Protein AF-A0AAV5UYL4-F1 (afdb_monomer_lite)

Structure (mmCIF, N/CA/C/O backbone):
data_AF-A0AAV5UYL4-F1
#
_entry.id   AF-A0AAV5UYL4-F1
#
loop_
_atom_site.group_PDB
_atom_site.id
_atom_site.type_symbol
_atom_site.label_atom_id
_atom_site.label_alt_id
_atom_site.label_comp_id
_atom_site.label_asym_id
_atom_site.label_entity_id
_atom_site.label_seq_id
_atom_site.pdbx_PDB_ins_code
_atom_site.Cartn_x
_atom_site.Cartn_y
_atom_site.Cartn_z
_atom_site.occupancy
_atom_site.B_iso_or_equiv
_atom_site.auth_seq_id
_atom_site.auth_comp_id
_atom_site.auth_asym_id
_atom_site.auth_atom_id
_atom_site.pdbx_PDB_model_num
ATOM 1 N N . PHE A 1 1 ? 3.861 -0.631 8.229 1.00 90.19 1 PHE A N 1
ATOM 2 C CA . PHE A 1 1 ? 5.229 -0.547 7.702 1.00 90.19 1 PHE A CA 1
ATOM 3 C C . PHE A 1 1 ? 5.362 -1.585 6.617 1.00 90.19 1 PHE A C 1
ATOM 5 O O . PHE A 1 1 ? 5.099 -2.743 6.900 1.00 90.19 1 PHE A O 1
ATOM 12 N N . LEU A 1 2 ? 5.694 -1.166 5.400 1.00 90.19 2 LEU A N 1
ATOM 13 C CA . LEU A 1 2 ? 5.971 -2.078 4.294 1.00 90.19 2 LEU A CA 1
ATOM 14 C C . LEU A 1 2 ? 7.467 -2.390 4.249 1.00 90.19 2 LEU A C 1
ATOM 16 O O . LEU A 1 2 ? 8.274 -1.463 4.143 1.00 90.19 2 LEU A O 1
ATOM 20 N N . LEU A 1 3 ? 7.794 -3.678 4.284 1.00 90.25 3 LEU A N 1
ATOM 21 C CA . LEU A 1 3 ? 9.105 -4.231 3.985 1.00 90.25 3 LEU A CA 1
ATOM 22 C C . LEU A 1 3 ? 8.999 -5.053 2.695 1.00 90.25 3 LEU A C 1
ATOM 24 O O . LEU A 1 3 ? 8.109 -5.888 2.556 1.00 90.25 3 LEU A O 1
ATOM 28 N N . SER A 1 4 ? 9.889 -4.790 1.742 1.00 89.38 4 SER A N 1
ATOM 29 C CA . SER A 1 4 ? 9.956 -5.521 0.476 1.00 89.38 4 SER A CA 1
ATOM 30 C C . SER A 1 4 ? 11.257 -6.305 0.421 1.00 89.38 4 SER A C 1
ATOM 32 O O . SER A 1 4 ? 12.338 -5.733 0.579 1.00 89.38 4 SER A O 1
ATOM 34 N N . HIS A 1 5 ? 11.130 -7.602 0.174 1.00 92.38 5 HIS A N 1
ATOM 35 C CA . HIS A 1 5 ? 12.237 -8.533 0.040 1.00 92.38 5 HIS A CA 1
ATOM 36 C C . HIS A 1 5 ? 12.504 -8.790 -1.437 1.00 92.38 5 HIS A C 1
ATOM 38 O O . HIS A 1 5 ? 11.576 -8.931 -2.235 1.00 92.38 5 HIS A O 1
ATOM 44 N N . ARG A 1 6 ? 13.784 -8.820 -1.803 1.00 92.50 6 ARG A N 1
ATOM 45 C CA . ARG A 1 6 ? 14.242 -9.050 -3.175 1.00 92.50 6 ARG A CA 1
ATOM 46 C C . ARG A 1 6 ? 15.223 -10.209 -3.168 1.00 92.50 6 ARG A C 1
ATOM 48 O O . ARG A 1 6 ? 16.075 -10.272 -2.282 1.00 92.50 6 ARG A O 1
ATOM 55 N N . GLY A 1 7 ? 15.117 -11.074 -4.166 1.00 93.75 7 GLY A N 1
ATOM 56 C CA . GLY A 1 7 ? 16.053 -12.168 -4.363 1.00 93.75 7 GLY A CA 1
ATOM 57 C C . GLY A 1 7 ? 17.411 -11.747 -4.922 1.00 93.75 7 GLY A C 1
ATOM 58 O O . GLY A 1 7 ? 17.627 -10.570 -5.241 1.00 93.75 7 GLY A O 1
ATOM 59 N N . PRO A 1 8 ? 18.323 -12.719 -5.105 1.00 95.38 8 PRO A N 1
ATOM 60 C CA . PRO A 1 8 ? 19.610 -12.518 -5.770 1.00 95.38 8 PRO A CA 1
ATOM 61 C C . PRO A 1 8 ? 19.488 -11.925 -7.179 1.00 95.38 8 PRO A C 1
ATOM 63 O O . PRO A 1 8 ? 20.362 -11.169 -7.599 1.00 95.38 8 PRO A O 1
ATOM 66 N N . SER A 1 9 ? 18.387 -12.199 -7.888 1.00 95.31 9 SER A N 1
ATOM 67 C CA . SER A 1 9 ? 18.116 -11.643 -9.221 1.00 95.31 9 SER A CA 1
ATOM 68 C C . SER A 1 9 ? 17.717 -10.159 -9.194 1.00 95.31 9 SER A C 1
ATOM 70 O O . SER A 1 9 ? 17.469 -9.544 -10.239 1.00 95.31 9 SER A O 1
ATOM 72 N N . GLY A 1 10 ? 17.639 -9.561 -8.002 1.00 94.06 10 GLY A N 1
ATOM 73 C CA . GLY A 1 10 ? 17.147 -8.210 -7.790 1.00 94.06 10 GLY A CA 1
ATOM 74 C C . GLY A 1 10 ? 15.649 -8.101 -8.062 1.00 94.06 10 GLY A C 1
ATOM 75 O O . GLY A 1 10 ? 14.912 -9.082 -8.049 1.00 94.06 10 GLY A O 1
ATOM 76 N N . TYR A 1 11 ? 15.182 -6.878 -8.296 1.00 94.56 11 TYR A N 1
ATOM 77 C CA . TYR A 1 11 ? 13.783 -6.627 -8.622 1.00 94.56 11 TYR A CA 1
ATOM 78 C C . TYR A 1 11 ? 13.657 -5.359 -9.461 1.00 94.56 11 TYR A C 1
ATOM 80 O O . TYR A 1 11 ? 14.387 -4.391 -9.232 1.00 94.56 11 TYR A O 1
ATOM 88 N N . SER A 1 12 ? 12.727 -5.356 -10.412 1.00 95.19 12 SER A N 1
ATOM 89 C CA . SER A 1 12 ? 12.403 -4.176 -11.212 1.00 95.19 12 SER A CA 1
ATOM 90 C C . SER A 1 12 ? 10.897 -4.007 -11.343 1.00 95.19 12 SER A C 1
ATOM 92 O O . SER A 1 12 ? 10.132 -4.964 -11.287 1.00 95.19 12 SER A O 1
ATOM 94 N N . PHE A 1 13 ? 10.465 -2.767 -11.503 1.00 95.31 13 PHE A N 1
ATOM 95 C CA . PHE A 1 13 ? 9.076 -2.428 -11.771 1.00 95.31 13 PHE A CA 1
ATOM 96 C C . PHE A 1 13 ? 8.868 -2.229 -13.275 1.00 95.31 13 PHE A C 1
ATOM 98 O O . PHE A 1 13 ? 9.813 -2.034 -14.033 1.00 95.31 13 PHE A O 1
ATOM 105 N N . SER A 1 14 ? 7.622 -2.255 -13.723 1.00 96.19 14 SER A N 1
ATOM 106 C CA . SER A 1 14 ? 7.260 -2.063 -15.118 1.00 96.19 14 SER A CA 1
ATOM 107 C C . SER A 1 14 ? 7.268 -0.579 -15.434 1.00 96.19 14 SER A C 1
ATOM 109 O O . SER A 1 14 ? 6.851 0.250 -14.621 1.00 96.19 14 SER A O 1
ATOM 111 N N . ALA A 1 15 ? 7.668 -0.233 -16.654 1.00 96.25 15 ALA A N 1
ATOM 112 C CA . ALA A 1 15 ? 7.524 1.115 -17.175 1.00 96.25 15 ALA A CA 1
ATOM 113 C C . ALA A 1 15 ? 6.076 1.620 -17.059 1.00 96.25 15 ALA A C 1
ATOM 115 O O . ALA A 1 15 ? 5.887 2.813 -16.858 1.00 96.25 15 ALA A O 1
ATOM 116 N N . ALA A 1 16 ? 5.062 0.745 -17.086 1.00 94.81 16 ALA A N 1
ATOM 117 C CA . ALA A 1 16 ? 3.673 1.137 -16.840 1.00 94.81 16 ALA A CA 1
ATOM 118 C C . ALA A 1 16 ? 3.492 1.793 -15.458 1.00 94.81 16 ALA A C 1
ATOM 120 O O . ALA A 1 16 ? 2.901 2.868 -15.353 1.00 94.81 16 ALA A O 1
ATOM 121 N N . THR A 1 17 ? 4.079 1.218 -14.404 1.00 94.38 17 THR A N 1
ATOM 122 C CA . THR A 1 17 ? 4.071 1.813 -13.060 1.00 94.38 17 THR A CA 1
ATOM 123 C C . THR A 1 17 ? 4.763 3.176 -13.064 1.00 94.38 17 THR A C 1
ATOM 125 O O . THR A 1 17 ? 4.244 4.136 -12.497 1.00 94.38 17 THR A O 1
ATOM 128 N N . TYR A 1 18 ? 5.885 3.306 -13.772 1.00 95.94 18 TYR A N 1
ATOM 129 C CA . TYR A 1 18 ? 6.578 4.586 -13.927 1.00 95.94 18 TYR A CA 1
ATOM 130 C C . TYR A 1 18 ? 5.721 5.646 -14.638 1.00 95.94 18 TYR A C 1
ATOM 132 O O . TYR A 1 18 ? 5.661 6.790 -14.188 1.00 95.94 18 TYR A O 1
ATOM 140 N N . GLN A 1 19 ? 4.992 5.266 -15.695 1.00 95.88 19 GLN A N 1
ATOM 141 C CA . GLN A 1 19 ? 4.055 6.163 -16.377 1.00 95.88 19 GLN A CA 1
ATOM 142 C C . GLN A 1 19 ? 2.962 6.646 -15.422 1.00 95.88 19 GLN A C 1
ATOM 144 O O . GLN A 1 19 ? 2.707 7.846 -15.340 1.00 95.88 19 GLN A O 1
ATOM 149 N N . THR A 1 20 ? 2.350 5.733 -14.658 1.00 93.62 20 THR A N 1
ATOM 150 C CA . THR A 1 20 ? 1.311 6.105 -13.682 1.00 93.62 20 THR A CA 1
ATOM 151 C C . THR A 1 20 ? 1.849 7.027 -12.591 1.00 93.62 20 THR A C 1
ATOM 153 O O . THR A 1 20 ? 1.168 7.979 -12.213 1.00 93.62 20 THR A O 1
ATOM 156 N N . LEU A 1 21 ? 3.091 6.813 -12.144 1.00 93.62 21 LEU A N 1
ATOM 157 C CA . LEU A 1 21 ? 3.757 7.678 -11.176 1.00 93.62 21 LEU A CA 1
ATOM 158 C C . LEU A 1 21 ? 3.929 9.100 -11.725 1.00 93.62 21 LEU A C 1
ATOM 160 O O . LEU A 1 21 ? 3.549 10.062 -11.059 1.00 93.62 21 LEU A O 1
ATOM 164 N N . ILE A 1 22 ? 4.442 9.235 -12.952 1.00 95.06 22 ILE A N 1
ATOM 165 C CA . ILE A 1 22 ? 4.608 10.535 -13.615 1.00 95.06 22 ILE A CA 1
ATOM 166 C C . ILE A 1 22 ? 3.262 11.231 -13.805 1.00 95.06 22 ILE A C 1
ATOM 168 O O . ILE A 1 22 ? 3.139 12.420 -13.512 1.00 95.06 22 ILE A O 1
ATOM 172 N N . LEU A 1 23 ? 2.254 10.512 -14.303 1.00 93.62 23 LEU A N 1
ATOM 173 C CA . LEU A 1 23 ? 0.930 11.080 -14.549 1.00 93.62 23 LEU A CA 1
ATOM 174 C C . LEU A 1 23 ? 0.280 11.546 -13.243 1.00 93.62 23 LEU A C 1
ATOM 176 O O . LEU A 1 23 ? -0.215 12.673 -13.189 1.00 93.62 23 LEU A O 1
ATOM 180 N N . GLY A 1 24 ? 0.363 10.741 -12.181 1.00 91.06 24 GLY A N 1
ATOM 181 C CA . GLY A 1 24 ? -0.120 11.101 -10.848 1.00 91.06 24 GLY A CA 1
ATOM 182 C C . GLY A 1 24 ? 0.566 12.349 -10.289 1.00 91.06 24 GLY A C 1
ATOM 183 O O . GLY A 1 24 ? -0.103 13.259 -9.803 1.00 91.06 24 GLY A O 1
ATOM 184 N N . MET A 1 25 ? 1.892 12.452 -10.430 1.00 91.94 25 MET A N 1
ATOM 185 C CA . MET A 1 25 ? 2.632 13.653 -10.022 1.00 91.94 25 MET A CA 1
ATOM 186 C C . MET A 1 25 ? 2.238 14.878 -10.857 1.00 91.94 25 MET A C 1
ATOM 188 O O . MET A 1 25 ? 2.014 15.956 -10.308 1.00 91.94 25 MET A O 1
ATOM 192 N N . SER A 1 26 ? 2.107 14.724 -12.176 1.00 92.25 26 SER A N 1
ATOM 193 C CA . SER A 1 26 ? 1.798 15.846 -13.071 1.00 92.25 26 SER A CA 1
ATOM 194 C C . SER A 1 26 ? 0.365 16.371 -12.925 1.00 92.25 26 SER A C 1
ATOM 196 O O . SER A 1 26 ? 0.132 17.550 -13.156 1.00 92.25 26 SER A O 1
ATOM 198 N N . SER A 1 27 ? -0.576 15.526 -12.493 1.00 90.00 27 SER A N 1
ATOM 199 C CA . SER A 1 27 ? -1.994 15.881 -12.315 1.00 90.00 27 SER A CA 1
ATOM 200 C C . SER A 1 27 ? -2.341 16.387 -10.912 1.00 90.00 27 SER A C 1
ATOM 202 O O . SER A 1 27 ? -3.452 16.858 -10.696 1.00 90.00 27 SER A O 1
ATOM 204 N N . THR A 1 28 ? -1.399 16.369 -9.958 1.00 81.88 28 THR A N 1
ATOM 205 C CA . THR A 1 28 ? -1.666 16.723 -8.547 1.00 81.88 28 THR A CA 1
ATOM 206 C C . THR A 1 28 ? -2.236 18.141 -8.364 1.00 81.88 28 THR A C 1
ATOM 208 O O . THR A 1 28 ? -2.925 18.408 -7.385 1.00 81.88 28 THR A O 1
ATOM 211 N N . LYS A 1 29 ? -1.960 19.075 -9.285 1.00 78.88 29 LYS A N 1
ATOM 212 C CA . LYS A 1 29 ? -2.505 20.446 -9.227 1.00 78.88 29 LYS A CA 1
ATOM 213 C C . LYS A 1 29 ? -3.943 20.561 -9.741 1.00 78.88 29 LYS A C 1
ATOM 215 O O . LYS A 1 29 ? -4.611 21.534 -9.415 1.00 78.88 29 LYS A O 1
ATOM 220 N N . GLU A 1 30 ? -4.395 19.598 -10.537 1.00 83.50 30 GLU A N 1
ATOM 221 C CA . GLU A 1 30 ? -5.648 19.655 -11.302 1.00 83.50 30 GLU A CA 1
ATOM 222 C C . GLU A 1 30 ? -6.665 18.590 -10.853 1.00 83.50 30 GLU A C 1
ATOM 224 O O . GLU A 1 30 ? -7.801 18.582 -11.318 1.00 83.50 30 GLU A O 1
ATOM 229 N N . ASP A 1 31 ? -6.287 17.687 -9.941 1.00 81.94 31 ASP A N 1
ATOM 230 C CA . ASP A 1 31 ? -7.085 16.502 -9.596 1.00 81.94 31 ASP A CA 1
ATOM 231 C C . ASP A 1 31 ? -8.358 16.785 -8.771 1.00 81.94 31 ASP A C 1
ATOM 233 O O . ASP A 1 31 ? -9.209 15.903 -8.631 1.00 81.94 31 ASP A O 1
ATOM 237 N N . ASN A 1 32 ? -8.496 17.998 -8.217 1.00 87.38 32 ASN A N 1
ATOM 238 C CA . ASN A 1 32 ? -9.605 18.456 -7.367 1.00 87.38 32 ASN A CA 1
ATOM 239 C C . ASN A 1 32 ? -9.985 17.484 -6.226 1.00 87.38 32 ASN A C 1
ATOM 241 O O . ASN A 1 32 ? -11.075 17.570 -5.648 1.00 87.38 32 ASN A O 1
ATOM 245 N N . LEU A 1 33 ? -9.085 16.572 -5.833 1.00 87.44 33 LEU A N 1
ATOM 246 C CA . LEU A 1 33 ? -9.403 15.489 -4.899 1.00 87.44 33 LEU A CA 1
ATOM 247 C C . LEU A 1 33 ? -9.765 16.018 -3.513 1.00 87.44 33 LEU A C 1
ATOM 249 O O . LEU A 1 33 ? -10.572 15.412 -2.809 1.00 87.44 33 LEU A O 1
ATOM 253 N N . GLY A 1 34 ? -9.167 17.138 -3.103 1.00 87.00 34 GLY A N 1
ATOM 254 C CA . GLY A 1 34 ? -9.477 17.793 -1.834 1.00 87.00 34 GLY A CA 1
ATOM 255 C C . GLY A 1 34 ? -10.927 18.276 -1.759 1.00 87.00 34 GLY A C 1
ATOM 256 O O . GLY A 1 34 ? -11.588 18.072 -0.743 1.00 87.00 34 GLY A O 1
ATOM 257 N N . GLU A 1 35 ? -11.435 18.868 -2.839 1.00 91.25 35 GLU A N 1
ATOM 258 C CA . GLU A 1 35 ? -12.817 19.338 -2.921 1.00 91.25 35 GLU A CA 1
ATOM 259 C C . GLU A 1 35 ? -13.798 18.170 -2.959 1.00 91.25 35 GLU A C 1
ATOM 261 O O . GLU A 1 35 ? -14.686 18.098 -2.110 1.00 91.25 35 GLU A O 1
ATOM 266 N N . ILE A 1 36 ? -13.564 17.194 -3.843 1.00 91.75 36 ILE A N 1
ATOM 267 C CA . ILE A 1 36 ? -14.391 15.984 -3.948 1.00 91.75 36 ILE A CA 1
ATOM 268 C C . ILE A 1 36 ? -14.498 15.289 -2.586 1.00 91.75 36 ILE A C 1
ATOM 270 O O . ILE A 1 36 ? -15.585 14.899 -2.162 1.00 91.75 36 ILE A O 1
ATOM 274 N N . ARG A 1 37 ? -13.378 15.171 -1.860 1.00 90.50 37 ARG A N 1
ATOM 275 C CA . ARG A 1 37 ? -13.344 14.571 -0.520 1.00 90.50 37 ARG A CA 1
ATOM 276 C C . ARG A 1 37 ? -14.191 15.338 0.492 1.00 90.50 37 ARG A C 1
ATOM 278 O O . ARG A 1 37 ? -14.872 14.684 1.273 1.00 90.50 37 ARG A O 1
ATOM 285 N N . ARG A 1 38 ? -14.181 16.675 0.482 1.00 90.31 38 ARG A N 1
ATOM 286 C CA . ARG A 1 38 ? -15.043 17.484 1.366 1.00 90.31 38 ARG A CA 1
ATOM 287 C C . ARG A 1 38 ? -16.522 17.284 1.044 1.00 90.31 38 ARG A C 1
ATOM 289 O O . ARG A 1 38 ? -17.321 17.143 1.963 1.00 90.31 38 ARG A O 1
ATOM 296 N N . THR A 1 39 ? -16.868 17.198 -0.238 1.00 92.94 39 THR A N 1
ATOM 297 C CA . THR A 1 39 ? -18.250 16.989 -0.688 1.00 92.94 39 THR A CA 1
ATOM 298 C C . THR A 1 39 ? -18.792 15.620 -0.277 1.00 92.94 39 THR A C 1
ATOM 300 O O . THR A 1 39 ? -19.917 15.523 0.206 1.00 92.94 39 THR A O 1
ATOM 303 N N . ILE A 1 40 ? -17.999 14.551 -0.425 1.00 90.69 40 ILE A N 1
ATOM 304 C CA . ILE A 1 40 ? -18.442 13.184 -0.091 1.00 90.69 40 ILE A CA 1
ATOM 305 C C . ILE A 1 40 ? -18.239 12.814 1.388 1.00 90.69 40 ILE A C 1
ATOM 307 O O . ILE A 1 40 ? -18.776 11.804 1.840 1.00 90.69 40 ILE A O 1
ATOM 311 N N . MET A 1 41 ? -17.469 13.606 2.144 1.00 93.75 41 MET A N 1
ATOM 312 C CA . MET A 1 41 ? -17.255 13.438 3.588 1.00 93.75 41 MET A CA 1
ATOM 313 C C . MET A 1 41 ? -17.605 14.725 4.358 1.00 93.75 41 MET A C 1
ATOM 315 O O . MET A 1 41 ? -16.729 15.323 4.982 1.00 93.75 41 MET A O 1
ATOM 319 N N . PRO A 1 42 ? -18.878 15.170 4.346 1.00 94.00 42 PRO A N 1
ATOM 320 C CA . PRO A 1 42 ? -19.277 16.468 4.903 1.00 94.00 42 PRO A CA 1
ATOM 321 C C . PRO A 1 42 ? -19.244 16.534 6.438 1.00 94.00 42 PRO A C 1
ATOM 323 O O . PRO A 1 42 ? -19.307 17.615 7.015 1.00 94.00 42 PRO A O 1
ATOM 326 N N . LYS A 1 43 ? -19.180 15.384 7.120 1.00 94.12 43 LYS A N 1
ATOM 327 C CA . LYS A 1 43 ? -19.105 15.325 8.590 1.00 94.12 43 LYS A CA 1
ATOM 328 C C . LYS A 1 43 ? -17.647 15.357 9.045 1.00 94.12 43 LYS A C 1
ATOM 330 O O . LYS A 1 43 ? -16.807 14.663 8.481 1.00 94.12 43 LYS A O 1
ATOM 335 N N . SER A 1 44 ? -17.360 16.085 10.114 1.00 90.19 44 SER A N 1
ATOM 336 C CA . SER A 1 44 ? -16.049 16.017 10.761 1.00 90.19 44 SER A CA 1
ATOM 337 C C . SER A 1 44 ? -15.944 14.762 11.624 1.00 90.19 44 SER A C 1
ATOM 339 O O . SER A 1 44 ? -16.890 14.400 12.325 1.00 90.19 44 SER A O 1
ATOM 341 N N . LEU A 1 45 ? -14.789 14.098 11.576 1.00 92.19 45 LEU A N 1
ATOM 342 C CA . LEU A 1 45 ? -14.460 13.053 12.543 1.00 92.19 45 LEU A CA 1
ATOM 343 C C . LEU A 1 45 ? -14.121 13.688 13.897 1.00 92.19 45 LEU A C 1
ATOM 345 O O . LEU A 1 45 ? -13.575 14.792 13.916 1.00 92.19 45 LEU A O 1
ATOM 349 N N . PRO A 1 46 ? -14.422 13.011 15.018 1.00 91.50 46 PRO A N 1
ATOM 350 C CA . PRO A 1 46 ? -14.061 13.506 16.337 1.00 91.50 46 PRO A CA 1
ATOM 351 C C . PRO A 1 46 ? -12.541 13.596 16.476 1.00 91.50 46 PRO A C 1
ATOM 353 O O . PRO A 1 46 ? -11.813 12.697 16.041 1.00 91.50 46 PRO A O 1
ATOM 356 N N . ASP A 1 47 ? -12.069 14.658 17.126 1.00 89.88 47 ASP A N 1
ATOM 357 C CA . ASP A 1 47 ? -10.655 14.791 17.448 1.00 89.88 47 ASP A CA 1
ATOM 358 C C . ASP A 1 47 ? -10.239 13.705 18.454 1.00 89.88 47 ASP A C 1
ATOM 360 O O . ASP A 1 47 ? -10.848 13.570 19.521 1.00 89.88 47 ASP A O 1
ATOM 364 N N . PRO A 1 48 ? -9.196 12.911 18.154 1.00 90.19 48 PRO A N 1
ATOM 365 C CA . PRO A 1 48 ? -8.741 11.881 19.071 1.00 90.19 48 PRO A CA 1
ATOM 366 C C . PRO A 1 48 ? -8.051 12.517 20.283 1.00 90.19 48 PRO A C 1
ATOM 368 O O . PRO A 1 48 ? -7.111 13.301 20.125 1.00 90.19 48 PRO A O 1
ATOM 371 N N . LYS A 1 49 ? -8.453 12.118 21.501 1.00 90.69 49 LYS A N 1
ATOM 372 C CA . LYS A 1 49 ? -7.807 12.588 22.742 1.00 90.69 49 LYS A CA 1
ATOM 373 C C . LYS A 1 49 ? -6.331 12.187 22.822 1.00 90.69 49 LYS A C 1
ATOM 375 O O . LYS A 1 49 ? -5.494 12.971 23.258 1.00 90.69 49 LYS A O 1
ATOM 380 N N . PHE A 1 50 ? -6.004 10.980 22.362 1.00 91.50 50 PHE A N 1
ATOM 381 C CA . PHE A 1 50 ? -4.635 10.470 22.304 1.00 91.50 50 PHE A CA 1
ATOM 382 C C . PHE A 1 50 ? -4.182 10.372 20.850 1.00 91.50 50 PHE A C 1
ATOM 384 O O . PHE A 1 50 ? -4.605 9.477 20.118 1.00 91.50 50 PHE A O 1
ATOM 391 N N . LYS A 1 51 ? -3.344 11.314 20.412 1.00 91.00 51 LYS A N 1
ATOM 392 C CA . LYS A 1 51 ? -2.842 11.373 19.032 1.00 91.00 51 LYS A CA 1
ATOM 393 C C . LYS A 1 51 ? -1.723 10.361 18.800 1.00 91.00 51 LYS A C 1
ATOM 395 O O . LYS A 1 51 ? -0.924 10.100 19.700 1.00 91.00 51 LYS A O 1
ATOM 400 N N . LEU A 1 52 ? -1.635 9.835 17.577 1.00 89.81 52 LEU A N 1
ATOM 401 C CA . LEU A 1 52 ? -0.462 9.062 17.167 1.00 89.81 52 LEU A CA 1
ATOM 402 C C . LEU A 1 52 ? 0.819 9.906 17.304 1.00 89.81 52 LEU A C 1
ATOM 404 O O . LEU A 1 52 ? 0.784 11.111 17.029 1.00 89.81 52 LEU A O 1
ATOM 408 N N . PRO A 1 53 ? 1.958 9.294 17.677 1.00 85.94 53 PRO A N 1
ATOM 409 C CA . PRO A 1 53 ? 3.229 9.999 17.736 1.00 85.94 53 PRO A CA 1
ATOM 410 C C . PRO A 1 53 ? 3.576 10.641 16.392 1.00 85.94 53 PRO A C 1
ATOM 412 O O . PRO A 1 53 ? 3.581 9.972 15.356 1.00 85.94 53 PRO A O 1
ATOM 415 N N . SER A 1 54 ? 3.916 11.930 16.419 1.00 83.94 54 SER A N 1
ATOM 416 C CA . SER A 1 54 ? 4.481 12.601 15.250 1.00 83.94 54 SER A CA 1
ATOM 417 C C . SER A 1 54 ? 5.868 12.028 14.955 1.00 83.94 54 SER A C 1
ATOM 419 O O . SER A 1 54 ? 6.667 11.794 15.868 1.00 83.94 54 SER A O 1
ATOM 421 N N . ARG A 1 55 ? 6.149 11.772 13.678 1.00 88.12 55 ARG A N 1
ATOM 422 C CA . ARG A 1 55 ? 7.438 11.267 13.202 1.00 88.12 55 ARG A CA 1
ATOM 423 C C . ARG A 1 55 ? 7.980 12.209 12.138 1.00 88.12 55 ARG A C 1
ATOM 425 O O . ARG A 1 55 ? 7.224 12.721 11.314 1.00 88.12 55 ARG A O 1
ATOM 432 N N . SER A 1 56 ? 9.293 12.416 12.155 1.00 85.38 56 SER A N 1
ATOM 433 C CA . SER A 1 56 ? 9.998 13.144 11.100 1.00 85.38 56 SER A CA 1
ATOM 434 C C . SER A 1 56 ? 9.807 12.454 9.746 1.00 85.38 56 SER A C 1
ATOM 436 O O . SER A 1 56 ? 9.549 11.253 9.685 1.00 85.38 56 SER A O 1
ATOM 438 N N . ALA A 1 57 ? 9.980 13.199 8.650 1.00 83.25 57 ALA A N 1
ATOM 439 C CA . ALA A 1 57 ? 9.839 12.662 7.291 1.00 83.25 57 ALA A CA 1
ATOM 440 C C . ALA A 1 57 ? 10.745 11.444 7.023 1.00 83.25 57 ALA A C 1
ATOM 442 O O . ALA A 1 57 ? 10.367 10.549 6.269 1.00 83.25 57 ALA A O 1
ATOM 443 N N . LEU A 1 58 ? 11.910 11.415 7.675 1.00 88.62 58 LEU A N 1
ATOM 444 C CA . LEU A 1 58 ? 12.876 10.327 7.672 1.00 88.62 58 LEU A CA 1
ATOM 445 C C . LEU A 1 58 ? 13.342 10.092 9.111 1.00 88.62 58 LEU A C 1
ATOM 447 O O . LEU A 1 58 ? 13.769 11.032 9.783 1.00 88.62 58 LEU A O 1
ATOM 451 N N . TRP A 1 59 ? 13.237 8.859 9.599 1.00 90.62 59 TRP A N 1
ATOM 452 C CA . TRP A 1 59 ? 13.603 8.513 10.974 1.00 90.62 59 TRP A CA 1
ATOM 453 C C . TRP A 1 59 ? 14.023 7.047 11.086 1.00 90.62 59 TRP A C 1
ATOM 455 O O . TRP A 1 59 ? 13.636 6.211 10.271 1.00 90.62 59 TRP A O 1
ATOM 465 N N . ARG A 1 60 ? 14.837 6.728 12.094 1.00 89.62 60 ARG A N 1
ATOM 466 C CA . ARG A 1 60 ? 15.274 5.354 12.360 1.00 89.62 60 ARG A CA 1
ATOM 467 C C . ARG A 1 60 ? 14.190 4.600 13.123 1.00 89.62 60 ARG A C 1
ATOM 469 O O . ARG A 1 60 ? 13.734 5.074 14.161 1.00 89.62 60 ARG A O 1
ATOM 476 N N . VAL A 1 61 ? 13.821 3.424 12.626 1.00 87.50 61 VAL A N 1
ATOM 477 C CA . VAL A 1 61 ? 12.788 2.583 13.238 1.00 87.50 61 VAL A CA 1
ATOM 478 C C . VAL A 1 61 ? 13.356 1.888 14.486 1.00 87.50 61 VAL A C 1
ATOM 480 O O . VAL A 1 61 ? 14.404 1.244 14.373 1.00 87.50 61 VAL A O 1
ATOM 483 N N . PRO A 1 62 ? 12.735 2.034 15.673 1.00 84.19 62 PRO A N 1
ATOM 484 C CA . PRO A 1 62 ? 13.212 1.431 16.914 1.00 84.19 62 PRO A CA 1
ATOM 485 C C . PRO A 1 62 ? 12.945 -0.074 16.963 1.00 84.19 62 PRO A C 1
ATOM 487 O O . PRO A 1 62 ? 13.695 -0.802 17.611 1.00 84.19 62 PRO A O 1
ATOM 490 N N . GLU A 1 63 ? 11.910 -0.554 16.275 1.00 83.38 63 GLU A N 1
ATOM 491 C CA . GLU A 1 63 ? 11.569 -1.967 16.219 1.00 83.38 63 GLU A CA 1
ATOM 492 C C . GLU A 1 63 ? 12.686 -2.761 15.525 1.00 83.38 63 GLU A C 1
ATOM 494 O O . GLU A 1 63 ? 12.965 -2.611 14.330 1.00 83.38 63 GLU A O 1
ATOM 499 N N . SER A 1 64 ? 13.317 -3.654 16.289 1.00 79.50 64 SER A N 1
ATOM 500 C CA . SER A 1 64 ? 14.473 -4.450 15.865 1.00 79.50 64 SER A CA 1
ATOM 501 C C . SER A 1 64 ? 14.179 -5.437 14.733 1.00 79.50 64 SER A C 1
ATOM 503 O O . SER A 1 64 ? 15.125 -5.975 14.158 1.00 79.50 64 SER A O 1
ATOM 505 N N . ILE A 1 65 ? 12.906 -5.671 14.409 1.00 81.75 65 ILE A N 1
ATOM 506 C CA . ILE A 1 65 ? 12.471 -6.492 13.273 1.00 81.75 65 ILE A CA 1
ATOM 507 C C . ILE A 1 65 ? 12.535 -5.731 11.943 1.00 81.75 65 ILE A C 1
ATOM 509 O O . ILE A 1 65 ? 12.780 -6.328 10.904 1.00 81.75 65 ILE A O 1
ATOM 513 N N . LEU A 1 66 ? 12.381 -4.404 11.970 1.00 83.25 66 LEU A N 1
ATOM 514 C CA . LEU A 1 66 ? 12.346 -3.579 10.761 1.00 83.25 66 LEU A CA 1
ATOM 515 C C . LEU A 1 66 ? 13.712 -3.023 10.350 1.00 83.25 66 LEU A C 1
ATOM 517 O O . LEU A 1 66 ? 13.843 -2.603 9.203 1.00 83.25 66 LEU A O 1
ATOM 521 N N . ARG A 1 67 ? 14.686 -2.985 11.279 1.00 74.25 67 ARG A N 1
ATOM 522 C CA . ARG A 1 67 ? 16.103 -2.581 11.097 1.00 74.25 67 ARG A CA 1
ATOM 523 C C . ARG A 1 67 ? 16.334 -1.695 9.872 1.00 74.25 67 ARG A C 1
ATOM 525 O O . ARG A 1 67 ? 16.878 -2.125 8.860 1.00 74.25 67 ARG A O 1
ATOM 532 N N . GLY A 1 68 ? 15.931 -0.434 9.979 1.00 85.56 68 GLY A N 1
ATOM 533 C CA . GLY A 1 68 ? 16.052 0.482 8.858 1.00 85.56 68 GLY A CA 1
ATOM 534 C C . GLY A 1 68 ? 15.590 1.895 9.158 1.00 85.56 68 GLY A C 1
ATOM 535 O O . GLY A 1 68 ? 15.312 2.280 10.299 1.00 85.56 68 GLY A O 1
ATOM 536 N N . TRP A 1 69 ? 15.521 2.670 8.089 1.00 90.75 69 TRP A N 1
ATOM 537 C CA . TRP A 1 69 ? 14.986 4.017 8.070 1.00 90.75 69 TRP A CA 1
ATOM 538 C C . TRP A 1 69 ? 13.579 3.987 7.496 1.00 90.75 69 TRP A C 1
ATOM 540 O O . TRP A 1 69 ? 13.353 3.421 6.429 1.00 90.75 69 TRP A O 1
ATOM 550 N N . ALA A 1 70 ? 12.635 4.588 8.210 1.00 90.69 70 ALA A N 1
ATOM 551 C CA . ALA A 1 70 ? 11.270 4.750 7.752 1.00 90.69 70 ALA A CA 1
ATOM 552 C C . ALA A 1 70 ? 11.087 6.117 7.104 1.00 90.69 70 ALA A C 1
ATOM 554 O O . ALA A 1 70 ? 11.522 7.144 7.633 1.00 90.69 70 ALA A O 1
ATOM 555 N N . MET A 1 71 ? 10.372 6.110 5.985 1.00 89.50 71 MET A N 1
ATOM 556 C CA . MET A 1 71 ? 9.828 7.304 5.357 1.00 89.50 71 MET A CA 1
ATOM 557 C C . MET A 1 71 ? 8.315 7.193 5.259 1.00 89.50 71 MET A C 1
ATOM 559 O O . MET A 1 71 ? 7.761 6.094 5.170 1.00 89.50 71 MET A O 1
ATOM 563 N N . MET A 1 72 ? 7.637 8.340 5.290 1.00 86.94 72 MET A N 1
ATOM 564 C CA . MET A 1 72 ? 6.190 8.378 5.109 1.00 86.94 72 MET A CA 1
ATOM 565 C C . MET A 1 72 ? 5.826 7.802 3.737 1.00 86.94 72 MET A C 1
ATOM 567 O O . MET A 1 72 ? 6.351 8.229 2.710 1.00 86.94 72 MET A O 1
ATOM 571 N N . PHE A 1 73 ? 4.911 6.836 3.721 1.00 84.69 73 PHE A N 1
ATOM 572 C CA . PHE A 1 73 ? 4.406 6.271 2.479 1.00 84.69 73 PHE A CA 1
ATOM 573 C C . PHE A 1 73 ? 3.309 7.180 1.922 1.00 84.69 73 PHE A C 1
ATOM 575 O O . PHE A 1 73 ? 2.209 7.240 2.476 1.00 84.69 73 PHE A O 1
ATOM 582 N N . SER A 1 74 ? 3.611 7.896 0.839 1.00 76.25 74 SER A N 1
ATOM 583 C CA . SER A 1 74 ? 2.707 8.839 0.164 1.00 76.25 74 SER A CA 1
ATOM 584 C C . SER A 1 74 ? 1.772 8.170 -0.856 1.00 76.25 74 SER A C 1
ATOM 586 O O . SER A 1 74 ? 1.432 8.778 -1.867 1.00 76.25 74 SER A O 1
ATOM 588 N N . GLY A 1 75 ? 1.400 6.910 -0.628 1.00 81.94 75 GLY A N 1
ATOM 589 C CA . GLY A 1 75 ? 0.486 6.159 -1.490 1.00 81.94 75 GLY A CA 1
ATOM 590 C C . GLY A 1 75 ? -0.992 6.310 -1.114 1.00 81.94 75 GLY A C 1
ATOM 591 O O . GLY A 1 75 ? -1.381 7.127 -0.274 1.00 81.94 75 GLY A O 1
ATOM 592 N N . SER A 1 76 ? -1.834 5.481 -1.732 1.00 85.62 76 SER A N 1
ATOM 593 C CA . SER A 1 76 ? -3.290 5.488 -1.546 1.00 85.62 76 SER A CA 1
ATOM 594 C C . SER A 1 76 ? -3.758 4.967 -0.187 1.00 85.62 76 SER A C 1
ATOM 596 O O . SER A 1 76 ? -4.864 5.311 0.229 1.00 85.62 76 SER A O 1
ATOM 598 N N . ASP A 1 77 ? -2.943 4.179 0.519 1.00 89.50 77 ASP A N 1
ATOM 599 C CA . ASP A 1 77 ? -3.306 3.465 1.753 1.00 89.50 77 ASP A CA 1
ATOM 600 C C . ASP A 1 77 ? -3.975 4.382 2.776 1.00 89.50 77 ASP A C 1
ATOM 602 O O . ASP A 1 77 ? -5.092 4.123 3.227 1.00 89.50 77 ASP A O 1
ATOM 606 N N . LYS A 1 78 ? -3.328 5.514 3.086 1.00 89.56 78 LYS A N 1
ATOM 607 C CA . LYS A 1 78 ? -3.859 6.492 4.039 1.00 89.56 78 LYS A CA 1
ATOM 608 C C . LYS A 1 78 ? -5.221 7.019 3.590 1.00 89.56 78 LYS A C 1
ATOM 610 O O . LYS A 1 78 ? -6.134 7.099 4.406 1.00 89.56 78 LYS A O 1
ATOM 615 N N . SER A 1 79 ? -5.385 7.324 2.301 1.00 90.50 79 SER A N 1
ATOM 616 C CA . SER A 1 79 ? -6.659 7.812 1.763 1.00 90.50 79 SER A CA 1
ATOM 617 C C . SER A 1 79 ? -7.760 6.752 1.823 1.00 90.50 79 SER A C 1
ATOM 619 O O . SER A 1 79 ? -8.903 7.104 2.115 1.00 90.50 79 SER A O 1
ATOM 621 N N . ILE A 1 80 ? -7.449 5.487 1.534 1.00 92.81 80 ILE A N 1
ATOM 622 C CA . ILE A 1 80 ? -8.418 4.386 1.588 1.00 92.81 80 ILE A CA 1
ATOM 623 C C . ILE A 1 80 ? -8.843 4.127 3.031 1.00 92.81 80 ILE A C 1
ATOM 625 O O . ILE A 1 80 ? -10.041 4.053 3.310 1.00 92.81 80 ILE A O 1
ATOM 629 N N . VAL A 1 81 ? -7.894 4.054 3.966 1.00 93.62 81 VAL A N 1
ATOM 630 C CA . VAL A 1 81 ? -8.218 3.809 5.374 1.00 93.62 81 VAL A CA 1
ATOM 631 C C . VAL A 1 81 ? -8.999 4.977 5.961 1.00 93.62 81 VAL A C 1
ATOM 633 O O . VAL A 1 81 ? -10.043 4.738 6.553 1.00 93.62 81 VAL A O 1
ATOM 636 N N . GLN A 1 82 ? -8.597 6.229 5.723 1.00 93.12 82 GLN A N 1
ATOM 637 C CA . GLN A 1 82 ? -9.343 7.400 6.206 1.00 93.12 82 GLN A CA 1
ATOM 638 C C . GLN A 1 82 ? -10.799 7.411 5.723 1.00 93.12 82 GLN A C 1
ATOM 640 O O . GLN A 1 82 ? -11.705 7.613 6.526 1.00 93.12 82 GLN A O 1
ATOM 645 N N . ARG A 1 83 ? -11.042 7.131 4.437 1.00 94.31 83 ARG A N 1
ATOM 646 C CA . ARG A 1 83 ? -12.405 7.032 3.885 1.00 94.31 83 ARG A CA 1
ATOM 647 C C . ARG A 1 83 ? -13.199 5.876 4.495 1.00 94.31 83 ARG A C 1
ATOM 649 O O . ARG A 1 83 ? -14.392 6.018 4.738 1.00 94.31 83 ARG A O 1
ATOM 656 N N . SER A 1 84 ? -12.539 4.755 4.772 1.00 95.56 84 SER A N 1
ATOM 657 C CA . SER A 1 84 ? -13.168 3.597 5.420 1.00 95.56 84 SER A CA 1
ATOM 658 C C . SER A 1 84 ? -13.545 3.901 6.873 1.00 95.56 84 SER A C 1
ATOM 660 O O . SER A 1 84 ? -14.653 3.591 7.296 1.00 95.56 84 SER A O 1
ATOM 662 N N . GLN A 1 85 ? -12.660 4.576 7.616 1.00 95.62 85 GLN A N 1
ATOM 663 C CA . GLN A 1 85 ? -12.927 5.033 8.984 1.00 95.62 85 GLN A CA 1
ATOM 664 C C . GLN A 1 85 ? -14.033 6.089 9.029 1.00 95.62 85 GLN A C 1
ATOM 666 O O . GLN A 1 85 ? -14.856 6.085 9.940 1.00 95.62 85 GLN A O 1
ATOM 671 N N . TYR A 1 86 ? -14.094 6.959 8.019 1.00 95.50 86 TYR A N 1
ATOM 672 C CA . TYR A 1 86 ? -15.199 7.894 7.860 1.00 95.50 86 TYR A CA 1
ATOM 673 C C . TYR A 1 86 ? -16.537 7.182 7.667 1.00 95.50 86 TYR A C 1
ATOM 675 O O . TYR A 1 86 ? -17.492 7.457 8.394 1.00 95.50 86 TYR A O 1
ATOM 683 N N . TYR A 1 87 ? -16.591 6.235 6.727 1.00 94.44 87 TYR A N 1
ATOM 684 C CA . TYR A 1 87 ? -17.783 5.426 6.492 1.00 94.44 87 TYR A CA 1
ATOM 685 C C . TYR A 1 87 ? -18.232 4.713 7.773 1.00 94.44 87 TYR A C 1
ATOM 687 O O . TYR A 1 87 ? -19.403 4.749 8.133 1.00 94.44 87 TYR A O 1
ATOM 695 N N . ASP A 1 88 ? -17.293 4.125 8.505 1.00 94.75 88 ASP A N 1
ATOM 696 C CA . ASP A 1 88 ? -17.562 3.436 9.762 1.00 94.75 88 ASP A CA 1
ATOM 697 C C . ASP A 1 88 ? -18.119 4.313 10.862 1.00 94.75 88 ASP A C 1
ATOM 699 O O . ASP A 1 88 ? -19.053 3.909 11.554 1.00 94.75 88 ASP A O 1
ATOM 703 N N . TYR A 1 89 ? -17.568 5.508 11.007 1.00 95.75 89 TYR A N 1
ATOM 704 C CA . TYR A 1 89 ? -18.058 6.463 11.979 1.00 95.75 89 TYR A CA 1
ATOM 705 C C . TYR A 1 89 ? -19.480 6.917 11.646 1.00 95.75 89 TYR A C 1
ATOM 707 O O . TYR A 1 89 ? -20.355 6.913 12.507 1.00 95.75 89 TYR A O 1
ATOM 715 N N . VAL A 1 90 ? -19.729 7.268 10.383 1.00 94.56 90 VAL A N 1
ATOM 716 C CA . VAL A 1 90 ? -21.004 7.861 9.964 1.00 94.56 90 VAL A CA 1
ATOM 717 C C . VAL A 1 90 ? -22.122 6.835 9.820 1.00 94.56 90 VAL A C 1
ATOM 719 O O . VAL A 1 90 ? -23.266 7.155 10.136 1.00 94.56 90 VAL A O 1
ATOM 722 N N . VAL A 1 91 ? -21.812 5.639 9.321 1.00 92.25 91 VAL A N 1
ATOM 723 C CA . VAL A 1 91 ? -22.809 4.611 8.984 1.00 92.25 91 VAL A CA 1
ATOM 724 C C . VAL A 1 91 ? -22.921 3.557 10.077 1.00 92.25 91 VAL A C 1
ATOM 726 O O . VAL A 1 91 ? -24.026 3.149 10.412 1.00 92.25 91 VAL A O 1
ATOM 729 N N . ASN A 1 92 ? -21.794 3.133 10.654 1.00 92.25 92 ASN A N 1
ATOM 730 C CA . ASN A 1 92 ? -21.756 2.015 11.601 1.00 92.25 92 ASN A CA 1
ATOM 731 C C . ASN A 1 92 ? -21.600 2.461 13.064 1.00 92.25 92 ASN A C 1
ATOM 733 O O . ASN A 1 92 ? -21.509 1.607 13.944 1.00 92.25 92 ASN A O 1
ATOM 737 N N . GLY A 1 93 ? -21.500 3.769 13.333 1.00 93.06 93 GLY A N 1
ATOM 738 C CA . GLY A 1 93 ? -21.290 4.309 14.680 1.00 93.06 93 GLY A CA 1
ATOM 739 C C . GLY A 1 93 ? -19.985 3.848 15.338 1.00 93.06 93 GLY A C 1
ATOM 740 O O . GLY A 1 93 ? -19.876 3.854 16.563 1.00 93.06 93 GLY A O 1
ATOM 741 N N . LYS A 1 94 ? -18.993 3.407 14.550 1.00 92.44 94 LYS A N 1
ATOM 742 C CA . LYS A 1 94 ? -17.722 2.893 15.077 1.00 92.44 94 LYS A CA 1
ATOM 743 C C . LYS A 1 94 ? -16.722 4.025 15.277 1.00 92.44 94 LYS A C 1
ATOM 745 O O . LYS A 1 94 ? -16.599 4.928 14.452 1.00 92.44 94 LYS A O 1
ATOM 750 N N . LYS A 1 95 ? -15.953 3.950 16.363 1.00 90.62 95 LYS A N 1
ATOM 751 C CA . LYS A 1 95 ? -14.882 4.911 16.631 1.00 90.62 95 LYS A CA 1
ATOM 752 C C . LYS A 1 95 ? -13.799 4.821 15.541 1.00 90.62 95 LYS A C 1
ATOM 754 O O . LYS A 1 95 ? -13.293 3.723 15.305 1.00 90.62 95 LYS A O 1
ATOM 759 N N . PRO A 1 96 ? -13.407 5.945 14.914 1.00 93.44 96 PRO A N 1
ATOM 760 C CA . PRO A 1 96 ? -12.382 5.939 13.881 1.00 93.44 96 PRO A CA 1
ATOM 761 C C . PRO A 1 96 ? -10.999 5.661 14.476 1.00 93.44 96 PRO A C 1
ATOM 763 O O . PRO A 1 96 ? -10.632 6.203 15.522 1.00 93.44 96 PRO A O 1
ATOM 766 N N . VAL A 1 97 ? -10.205 4.850 13.776 1.00 91.56 97 VAL A N 1
ATOM 767 C CA . VAL A 1 97 ? -8.796 4.628 14.116 1.00 91.56 97 VAL A CA 1
ATOM 768 C C . VAL A 1 97 ? -7.886 5.631 13.414 1.00 91.56 97 VAL A C 1
ATOM 770 O O . VAL A 1 97 ? -8.125 6.049 12.279 1.00 91.56 97 VAL A O 1
ATOM 773 N N . GLN A 1 98 ? -6.802 6.002 14.088 1.00 92.69 98 GLN A N 1
ATOM 774 C CA . GLN A 1 98 ? -5.731 6.783 13.479 1.00 92.69 98 GLN A CA 1
ATOM 775 C C . GLN A 1 98 ? -4.756 5.844 12.764 1.00 92.69 98 GLN A C 1
ATOM 777 O O . GLN A 1 98 ? -4.431 4.776 13.280 1.00 92.69 98 GLN A O 1
ATOM 782 N N . LEU A 1 99 ? -4.251 6.262 11.601 1.00 92.81 99 LEU A N 1
ATOM 783 C CA . LEU A 1 99 ? -3.269 5.502 10.831 1.00 92.81 99 LEU A CA 1
ATOM 784 C C . LEU A 1 99 ? -2.104 6.391 10.398 1.00 92.81 99 LEU A C 1
ATOM 786 O O . LEU A 1 99 ? -2.303 7.484 9.860 1.00 92.81 99 LEU A O 1
ATOM 790 N N . ALA A 1 100 ? -0.892 5.862 10.550 1.00 92.00 100 ALA A N 1
ATOM 791 C CA . ALA A 1 100 ? 0.306 6.373 9.906 1.00 92.00 100 ALA A CA 1
ATOM 792 C C . ALA A 1 100 ? 0.973 5.254 9.093 1.00 92.00 100 ALA A C 1
ATOM 794 O O . ALA A 1 100 ? 1.193 4.153 9.597 1.00 92.00 100 ALA A O 1
ATOM 795 N N . THR A 1 101 ? 1.270 5.536 7.826 1.00 91.88 101 THR A N 1
ATOM 796 C CA . THR A 1 101 ? 1.824 4.576 6.866 1.00 91.88 101 THR A CA 1
ATOM 797 C C . THR A 1 101 ? 3.269 4.920 6.542 1.00 91.88 101 THR A C 1
ATOM 799 O O . THR A 1 101 ? 3.600 6.067 6.240 1.00 91.88 101 THR A O 1
ATOM 802 N N . TYR A 1 102 ? 4.127 3.905 6.570 1.00 91.38 102 TYR A N 1
ATOM 803 C CA . TYR A 1 102 ? 5.562 4.043 6.343 1.00 91.38 102 TYR A CA 1
ATOM 804 C C . TYR A 1 102 ? 6.071 2.887 5.487 1.00 91.38 102 TYR A C 1
ATOM 806 O O . TYR A 1 102 ? 5.565 1.768 5.610 1.00 91.38 102 TYR A O 1
ATOM 814 N N . PHE A 1 103 ? 7.101 3.141 4.688 1.00 87.56 103 PHE A N 1
ATOM 815 C CA . PHE A 1 103 ? 7.928 2.093 4.091 1.00 87.56 103 PHE A CA 1
ATOM 816 C C . PHE A 1 103 ? 9.334 2.162 4.684 1.00 87.56 103 PHE A C 1
ATOM 818 O O . PHE A 1 103 ? 9.784 3.240 5.089 1.00 87.56 103 PHE A O 1
ATOM 825 N N . THR A 1 104 ? 10.002 1.015 4.773 1.00 89.31 104 THR A N 1
ATOM 826 C CA . THR A 1 104 ? 11.332 0.903 5.377 1.00 89.31 104 THR A CA 1
ATOM 827 C C . THR A 1 104 ? 12.405 0.673 4.321 1.00 89.31 104 THR A C 1
ATOM 829 O O . THR A 1 104 ? 12.197 -0.011 3.321 1.00 89.31 104 THR A O 1
ATOM 832 N N . LEU A 1 105 ? 13.575 1.266 4.544 1.00 86.75 105 LEU A N 1
ATOM 833 C CA . LEU A 1 105 ? 14.777 1.060 3.743 1.00 86.75 105 LEU A CA 1
ATOM 834 C C . LEU A 1 105 ? 15.935 0.658 4.650 1.00 86.75 105 LEU A C 1
ATOM 836 O O . LEU A 1 105 ? 16.088 1.197 5.746 1.00 86.75 105 LEU A O 1
ATOM 840 N N . GLY A 1 106 ? 16.782 -0.255 4.175 1.00 85.62 106 GLY A N 1
ATOM 841 C CA . GLY A 1 106 ? 17.887 -0.793 4.974 1.00 85.62 106 GLY A CA 1
ATOM 842 C C . GLY A 1 106 ? 18.981 0.225 5.319 1.00 85.62 106 GLY A C 1
ATOM 843 O O . GLY A 1 106 ? 19.717 0.026 6.280 1.00 85.62 106 GLY A O 1
ATOM 844 N N . SER A 1 107 ? 19.092 1.335 4.580 1.00 87.75 107 SER A N 1
ATOM 845 C CA . SER A 1 107 ? 20.150 2.331 4.782 1.00 87.75 107 SER A CA 1
ATOM 846 C C . SER A 1 107 ? 19.639 3.773 4.691 1.00 87.75 107 SER A C 1
ATOM 848 O O . SER A 1 107 ? 18.683 4.075 3.970 1.00 87.75 107 SER A O 1
ATOM 850 N N . LEU A 1 108 ? 20.312 4.679 5.411 1.00 89.88 108 LEU A N 1
ATOM 851 C CA . LEU A 1 108 ? 20.027 6.117 5.358 1.00 89.88 108 LEU A CA 1
ATOM 852 C C . LEU A 1 108 ? 20.316 6.689 3.966 1.00 89.88 108 LEU A C 1
ATOM 854 O O . LEU A 1 108 ? 19.550 7.502 3.456 1.00 89.88 108 LEU A O 1
ATOM 858 N N . SER A 1 109 ? 21.417 6.257 3.351 1.00 90.31 109 SER A N 1
ATOM 859 C CA . SER A 1 109 ? 21.846 6.731 2.036 1.00 90.31 109 SER A CA 1
ATOM 860 C C . SER A 1 109 ? 20.834 6.367 0.954 1.00 90.31 109 SER A C 1
ATOM 862 O O . SER A 1 109 ? 20.427 7.246 0.198 1.00 90.31 109 SER A O 1
ATOM 864 N N . SER A 1 110 ? 20.348 5.121 0.926 1.00 89.00 110 SER A N 1
ATOM 865 C CA . SER A 1 110 ? 19.283 4.707 0.005 1.00 89.00 110 SER A CA 1
ATOM 866 C C . SER A 1 110 ? 18.005 5.516 0.224 1.00 89.00 110 SER A C 1
ATOM 868 O O . SER A 1 110 ? 17.337 5.874 -0.744 1.00 89.00 110 SER A O 1
ATOM 870 N N . ALA A 1 111 ? 17.681 5.851 1.478 1.00 89.94 111 ALA A N 1
ATOM 871 C CA . ALA A 1 111 ? 16.509 6.660 1.784 1.00 89.94 111 ALA A CA 1
ATOM 872 C C . ALA A 1 111 ? 16.625 8.099 1.273 1.00 89.94 111 ALA A C 1
ATOM 874 O O . ALA A 1 111 ? 15.707 8.597 0.622 1.00 89.94 111 ALA A O 1
ATOM 875 N N . LEU A 1 112 ? 17.772 8.740 1.496 1.00 92.06 112 LEU A N 1
ATOM 876 C CA . LEU A 1 112 ? 18.042 10.083 0.988 1.00 92.06 112 LEU A CA 1
ATOM 877 C C . LEU A 1 112 ? 18.072 10.118 -0.544 1.00 92.06 112 LEU A C 1
ATOM 879 O O . LEU A 1 112 ? 17.458 11.001 -1.139 1.00 92.06 112 LEU A O 1
ATOM 883 N N . MET A 1 113 ? 18.720 9.141 -1.187 1.00 92.56 113 MET A N 1
ATOM 884 C CA . MET A 1 113 ? 18.755 9.038 -2.650 1.00 92.56 113 MET A CA 1
ATOM 885 C C . MET A 1 113 ? 17.351 8.893 -3.238 1.00 92.56 113 MET A C 1
ATOM 887 O O . MET A 1 113 ? 17.006 9.618 -4.170 1.00 92.56 113 MET A O 1
ATOM 891 N N . LEU A 1 114 ? 16.517 8.020 -2.665 1.00 91.38 114 LEU A N 1
ATOM 892 C CA . LEU A 1 114 ? 15.138 7.852 -3.116 1.00 91.38 114 LEU A CA 1
ATOM 893 C C . LEU A 1 114 ? 14.314 9.130 -2.909 1.00 91.38 114 LEU A C 1
ATOM 895 O O . LEU A 1 114 ? 13.566 9.519 -3.800 1.00 91.38 114 LEU A O 1
ATOM 899 N N . ALA A 1 115 ? 14.463 9.809 -1.769 1.00 91.12 115 ALA A N 1
ATOM 900 C CA . ALA A 1 115 ? 13.756 11.059 -1.495 1.00 91.12 115 ALA A CA 1
ATOM 901 C C . ALA A 1 115 ? 14.135 12.173 -2.487 1.00 91.12 115 ALA A C 1
ATOM 903 O O . ALA A 1 115 ? 13.256 12.861 -3.012 1.00 91.12 115 ALA A O 1
ATOM 904 N N . ILE A 1 116 ? 15.431 12.329 -2.777 1.00 93.69 116 ILE A N 1
ATOM 905 C CA . ILE A 1 116 ? 15.929 13.287 -3.774 1.00 93.69 116 ILE A CA 1
ATOM 906 C C . ILE A 1 116 ? 15.382 12.930 -5.156 1.00 93.69 116 ILE A C 1
ATOM 908 O O . ILE A 1 116 ? 14.838 13.796 -5.839 1.00 93.69 116 ILE A O 1
ATOM 912 N N . TRP A 1 117 ? 15.460 11.655 -5.543 1.00 94.81 117 TRP A N 1
ATOM 913 C CA . TRP A 1 117 ? 14.956 11.180 -6.828 1.00 94.81 117 TRP A CA 1
ATOM 914 C C . TRP A 1 117 ? 13.453 11.439 -6.992 1.00 94.81 117 TRP A C 1
ATOM 916 O O . TRP A 1 117 ? 13.042 12.023 -7.992 1.00 94.81 117 TRP A O 1
ATOM 926 N N . MET A 1 118 ? 12.639 11.112 -5.982 1.00 92.44 118 MET A N 1
ATOM 927 C CA . MET A 1 118 ? 11.191 11.360 -5.984 1.00 92.44 118 MET A CA 1
ATOM 928 C C . MET A 1 118 ? 10.853 12.850 -6.088 1.00 92.44 118 MET A C 1
ATOM 930 O O . MET A 1 118 ? 9.933 13.227 -6.815 1.00 92.44 118 MET A O 1
ATOM 934 N N . LYS A 1 119 ? 11.600 13.714 -5.389 1.00 93.06 119 LYS A N 1
ATOM 935 C CA . LYS A 1 119 ? 11.402 15.168 -5.449 1.00 93.06 119 LYS A CA 1
ATOM 936 C C . LYS A 1 119 ? 11.757 15.728 -6.827 1.00 93.06 119 LYS A C 1
ATOM 938 O O . LYS A 1 119 ? 10.991 16.524 -7.368 1.00 93.06 119 LYS A O 1
ATOM 943 N N . SER A 1 120 ? 12.877 15.294 -7.404 1.00 94.62 120 SER A N 1
ATOM 944 C CA . SER A 1 120 ? 13.281 15.683 -8.757 1.00 94.62 120 SER A CA 1
ATOM 945 C C . SER A 1 120 ? 12.277 15.200 -9.799 1.00 94.62 120 SER A C 1
ATOM 947 O O . SER A 1 120 ? 11.869 15.984 -10.651 1.00 94.62 120 SER A O 1
ATOM 949 N N . LEU A 1 121 ? 11.818 13.947 -9.704 1.00 94.75 121 LEU A N 1
ATOM 950 C CA . LEU A 1 121 ? 10.816 13.397 -10.615 1.00 94.75 121 LEU A CA 1
ATOM 951 C C . LEU A 1 121 ? 9.498 14.177 -10.531 1.00 94.75 121 LEU A C 1
ATOM 953 O O . LEU A 1 121 ? 8.945 14.553 -11.560 1.00 94.75 121 LEU A O 1
ATOM 957 N N . SER A 1 122 ? 9.042 14.494 -9.315 1.00 93.44 122 SER A N 1
ATOM 958 C CA . SER A 1 122 ? 7.838 15.298 -9.091 1.00 93.44 122 SER A CA 1
ATOM 959 C C . SER A 1 122 ? 7.953 16.686 -9.722 1.00 93.44 122 SER A C 1
ATOM 961 O O . SER A 1 122 ? 7.077 17.068 -10.496 1.00 93.44 122 SER A O 1
ATOM 963 N N . LEU A 1 123 ? 9.061 17.404 -9.497 1.00 94.81 123 LEU A N 1
ATOM 964 C CA . LEU A 1 123 ? 9.290 18.727 -10.087 1.00 94.81 123 LEU A CA 1
ATOM 965 C C . LEU A 1 123 ? 9.350 18.675 -11.621 1.00 94.81 123 LEU A C 1
ATOM 967 O O . LEU A 1 123 ? 8.670 19.445 -12.295 1.00 94.81 123 LEU A O 1
ATOM 971 N N . LEU A 1 124 ? 10.134 17.750 -12.175 1.00 95.06 124 LEU A N 1
ATOM 972 C CA . LEU A 1 124 ? 10.312 17.609 -13.621 1.00 95.06 124 LEU A CA 1
ATOM 973 C C . LEU A 1 124 ? 9.041 17.109 -14.320 1.00 95.06 124 LEU A C 1
ATOM 975 O O . LEU A 1 124 ? 8.821 17.434 -15.482 1.00 95.06 124 LEU A O 1
ATOM 979 N N . SER A 1 125 ? 8.173 16.360 -13.638 1.00 95.06 125 SER A N 1
ATOM 980 C CA . SER A 1 12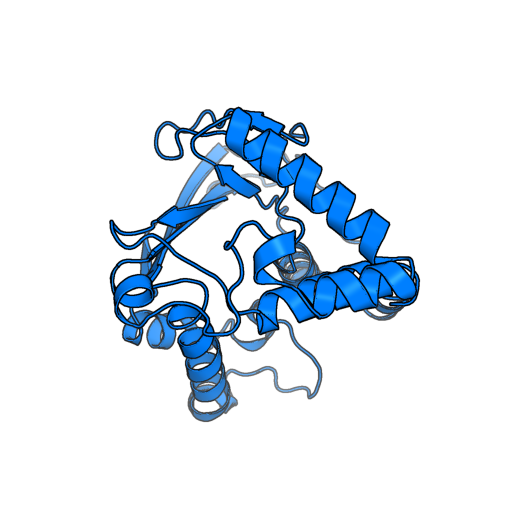5 ? 6.896 15.910 -14.208 1.00 95.06 125 SER A CA 1
ATOM 981 C C . SER A 1 125 ? 5.900 17.050 -14.462 1.00 95.06 125 SER A C 1
ATOM 983 O O . SER A 1 125 ? 4.964 16.865 -15.238 1.00 95.06 125 SER A O 1
ATOM 985 N N . GLN A 1 126 ? 6.092 18.222 -13.840 1.00 94.44 126 GLN A N 1
ATOM 986 C CA . GLN A 1 126 ? 5.189 19.369 -13.989 1.00 94.44 126 GLN A CA 1
ATOM 987 C C . GLN A 1 126 ? 5.330 20.070 -15.343 1.00 94.44 126 GLN A C 1
ATOM 989 O O . GLN A 1 126 ? 4.382 20.702 -15.798 1.00 94.44 126 GLN A O 1
ATOM 994 N N . PHE A 1 127 ? 6.499 19.990 -15.982 1.00 94.12 127 PHE A N 1
ATOM 995 C CA . PHE A 1 127 ? 6.728 20.642 -17.269 1.00 94.12 127 PHE A CA 1
ATOM 996 C C . PHE A 1 127 ? 6.538 19.636 -18.396 1.00 94.12 127 PHE A C 1
ATOM 998 O O . PHE A 1 127 ? 7.096 18.540 -18.372 1.00 94.12 127 PHE A O 1
ATOM 1005 N N . GLU A 1 128 ? 5.763 20.006 -19.411 1.00 93.75 128 GLU A N 1
ATOM 1006 C CA . GLU A 1 128 ? 5.366 19.081 -20.470 1.00 93.75 128 GLU A CA 1
ATOM 1007 C C . GLU A 1 128 ? 6.562 18.484 -21.225 1.00 93.75 128 GLU A C 1
ATOM 1009 O O . GLU A 1 128 ? 6.593 17.278 -21.476 1.00 93.75 128 GLU A O 1
ATOM 1014 N N . LEU A 1 129 ? 7.565 19.307 -21.547 1.00 95.56 129 LEU A N 1
ATOM 1015 C CA . LEU A 1 129 ? 8.753 18.865 -22.274 1.00 95.56 129 LEU A CA 1
ATOM 1016 C C . LEU A 1 129 ? 9.532 17.811 -21.478 1.00 95.56 129 LEU A C 1
ATOM 1018 O O . LEU A 1 129 ? 9.782 16.716 -21.980 1.00 95.56 129 LEU A O 1
ATOM 1022 N N . THR A 1 130 ? 9.880 18.111 -20.225 1.00 95.62 130 THR A N 1
ATOM 1023 C CA . THR A 1 130 ? 10.615 17.178 -19.360 1.00 95.62 130 THR A CA 1
ATOM 1024 C C . THR A 1 130 ? 9.778 15.950 -19.040 1.00 95.62 130 THR A C 1
ATOM 1026 O O . THR A 1 130 ? 10.312 14.847 -19.076 1.00 95.62 130 THR A O 1
ATOM 1029 N N . ARG A 1 131 ? 8.464 16.093 -18.829 1.00 95.81 131 ARG A N 1
ATOM 1030 C CA . ARG A 1 131 ? 7.537 14.965 -18.669 1.00 95.81 131 ARG A CA 1
ATOM 1031 C C . ARG A 1 131 ? 7.615 14.008 -19.857 1.00 95.81 131 ARG A C 1
ATOM 1033 O O . ARG A 1 131 ? 7.813 12.817 -19.643 1.00 95.81 131 ARG A O 1
ATOM 1040 N N . ARG A 1 132 ? 7.536 14.508 -21.096 1.00 95.94 132 ARG A N 1
ATOM 1041 C CA . ARG A 1 132 ? 7.667 13.678 -22.310 1.00 95.94 132 ARG A CA 1
ATOM 1042 C C . ARG A 1 132 ? 9.016 12.948 -22.360 1.00 95.94 132 ARG A C 1
ATOM 1044 O O . ARG A 1 132 ? 9.055 11.774 -22.719 1.00 95.94 132 ARG A O 1
ATOM 1051 N N . PHE A 1 133 ? 10.110 13.605 -21.967 1.00 95.88 133 PHE A N 1
ATOM 1052 C CA . PHE A 1 133 ? 11.433 12.970 -21.888 1.00 95.88 133 PHE A CA 1
ATOM 1053 C C . PHE A 1 133 ? 11.509 11.872 -20.825 1.00 95.88 133 PHE A C 1
ATOM 1055 O O . PHE A 1 133 ? 11.981 10.778 -21.131 1.00 95.88 133 PHE A O 1
ATOM 1062 N N . LEU A 1 134 ? 11.017 12.141 -19.612 1.00 96.31 134 LEU A N 1
ATOM 1063 C CA . LEU A 1 134 ? 10.951 11.157 -18.532 1.00 96.31 134 LEU A CA 1
ATOM 1064 C C . LEU A 1 134 ? 10.183 9.917 -19.003 1.00 96.31 134 LEU A C 1
ATOM 1066 O O . LEU A 1 134 ? 10.702 8.808 -18.948 1.00 96.31 134 LEU A O 1
ATOM 1070 N N . GLN A 1 135 ? 8.987 10.117 -19.563 1.00 95.94 135 GLN A N 1
ATOM 1071 C CA . GLN A 1 135 ? 8.126 9.038 -20.046 1.00 95.94 135 GLN A CA 1
ATOM 1072 C C . GLN A 1 135 ? 8.754 8.218 -21.180 1.00 95.94 135 GLN A C 1
ATOM 1074 O O . GLN A 1 135 ? 8.523 7.012 -21.240 1.00 95.94 135 GLN A O 1
ATOM 1079 N N . LYS A 1 136 ? 9.539 8.845 -22.065 1.00 96.62 136 LYS A N 1
ATOM 1080 C CA . LYS A 1 136 ? 10.189 8.166 -23.196 1.00 96.62 136 LYS A CA 1
ATOM 1081 C C . LYS A 1 136 ? 11.357 7.269 -22.770 1.00 96.62 136 LYS A C 1
ATOM 1083 O O . LYS A 1 136 ? 11.617 6.274 -23.439 1.00 96.62 136 LYS A O 1
ATOM 1088 N N . TYR A 1 137 ? 12.045 7.604 -21.678 1.00 96.06 137 TYR A N 1
ATOM 1089 C CA . TYR A 1 137 ? 13.274 6.930 -21.239 1.00 96.06 137 TYR A CA 1
ATOM 1090 C C . TYR A 1 137 ? 13.193 6.470 -19.769 1.00 96.06 137 TYR A C 1
ATOM 1092 O O . TYR A 1 137 ? 13.993 6.903 -18.931 1.00 96.06 137 TYR A O 1
ATOM 1100 N N . PRO A 1 138 ? 12.221 5.601 -19.422 1.00 95.81 138 PRO A N 1
ATOM 1101 C CA . PRO A 1 138 ? 11.967 5.202 -18.038 1.00 95.81 138 PRO A CA 1
ATOM 1102 C C . PRO A 1 138 ? 13.175 4.518 -17.390 1.00 95.81 138 PRO A C 1
ATOM 1104 O O . PRO A 1 138 ? 13.468 4.768 -16.224 1.00 95.81 138 PRO A O 1
ATOM 1107 N N . GLU A 1 139 ? 13.912 3.696 -18.136 1.00 96.06 139 GLU A N 1
ATOM 1108 C CA . GLU A 1 139 ? 15.067 2.946 -17.627 1.00 96.06 139 GLU A CA 1
ATOM 1109 C C . GLU A 1 139 ? 16.226 3.870 -17.251 1.00 96.06 139 GLU A C 1
ATOM 1111 O O . GLU A 1 139 ? 16.823 3.728 -16.185 1.00 96.06 139 GLU A O 1
ATOM 1116 N N . GLN A 1 140 ? 16.501 4.872 -18.082 1.00 95.19 140 GLN A N 1
ATOM 1117 C CA . GLN A 1 140 ? 17.580 5.829 -17.871 1.00 95.19 140 GLN A CA 1
ATOM 1118 C C . GLN A 1 140 ? 17.265 6.750 -16.690 1.00 95.19 140 GLN A C 1
ATOM 1120 O O . GLN A 1 140 ? 18.078 6.893 -15.779 1.00 95.19 140 GLN A O 1
ATOM 1125 N N . PHE A 1 141 ? 16.063 7.333 -16.659 1.00 95.00 141 PHE A N 1
ATOM 1126 C CA . PHE A 1 141 ? 15.679 8.283 -15.610 1.00 95.00 141 PHE A CA 1
ATOM 1127 C C . PHE A 1 141 ? 15.341 7.627 -14.271 1.00 95.00 141 PHE A C 1
ATOM 1129 O O . PHE A 1 141 ? 15.269 8.319 -13.254 1.00 95.00 141 PHE A O 1
ATOM 1136 N N . SER A 1 142 ? 15.151 6.308 -14.246 1.00 93.94 142 SER A N 1
ATOM 1137 C CA . SER A 1 142 ? 14.955 5.546 -13.014 1.00 93.94 142 SER A CA 1
ATOM 1138 C C . SER A 1 142 ? 16.144 4.690 -12.594 1.00 93.94 142 SER A C 1
ATOM 1140 O O . SER A 1 142 ? 16.023 3.935 -11.631 1.00 93.94 142 SER A O 1
ATOM 1142 N N . PHE A 1 143 ? 17.283 4.788 -13.285 1.00 94.69 143 PHE A N 1
ATOM 1143 C CA . PHE A 1 143 ? 18.469 3.973 -13.006 1.00 94.69 143 PHE A CA 1
ATOM 1144 C C . PHE A 1 143 ? 18.163 2.464 -13.016 1.00 94.69 143 PHE A C 1
ATOM 1146 O O . PHE A 1 143 ? 18.554 1.729 -12.113 1.00 94.69 143 PHE A O 1
ATOM 1153 N N . ASN A 1 144 ? 17.440 2.004 -14.041 1.00 94.00 144 ASN A N 1
ATOM 1154 C CA . ASN A 1 144 ? 16.975 0.624 -14.229 1.00 94.00 144 ASN A CA 1
ATOM 1155 C C . ASN A 1 144 ? 16.012 0.090 -13.150 1.00 94.00 144 ASN A C 1
ATOM 1157 O O . ASN A 1 144 ? 15.717 -1.108 -13.140 1.00 94.00 144 ASN A O 1
ATOM 1161 N N . MET A 1 145 ? 15.488 0.949 -12.267 1.00 94.06 145 MET A N 1
ATOM 1162 C CA . MET A 1 145 ? 14.459 0.559 -11.298 1.00 94.06 145 MET A CA 1
ATOM 1163 C C . MET A 1 145 ? 13.130 0.228 -11.984 1.00 94.06 145 MET A C 1
ATOM 1165 O O . MET A 1 145 ? 12.440 -0.697 -11.556 1.00 94.06 145 MET A O 1
ATOM 1169 N N . PHE A 1 146 ? 12.787 0.954 -13.051 1.00 96.62 146 PHE A N 1
ATOM 1170 C CA . PHE A 1 146 ? 11.642 0.669 -13.910 1.00 96.62 146 PHE A CA 1
ATOM 1171 C C . PHE A 1 146 ? 12.126 0.259 -15.299 1.00 96.62 146 PHE A C 1
ATOM 1173 O O . PHE A 1 146 ? 12.880 0.997 -15.930 1.00 96.62 146 PHE A O 1
ATOM 1180 N N . LYS A 1 147 ? 11.671 -0.899 -15.775 1.00 96.25 147 LYS A N 1
ATOM 1181 C CA . LYS A 1 147 ? 12.039 -1.489 -17.064 1.00 96.25 147 LYS A CA 1
ATOM 1182 C C . LYS A 1 147 ? 10.839 -1.615 -17.979 1.00 96.25 147 LYS A C 1
ATOM 1184 O O . LYS A 1 147 ? 9.739 -1.917 -17.518 1.00 96.25 147 LYS A O 1
ATOM 1189 N N . ILE A 1 148 ? 11.048 -1.448 -19.282 1.00 95.81 148 ILE A N 1
ATOM 1190 C CA . ILE A 1 148 ? 9.985 -1.614 -20.284 1.00 95.81 148 ILE A CA 1
ATOM 1191 C C . ILE A 1 148 ? 9.442 -3.046 -20.246 1.00 95.81 148 ILE A C 1
ATOM 1193 O O . ILE A 1 148 ? 8.230 -3.240 -20.228 1.00 95.81 148 ILE A O 1
ATOM 1197 N N . ALA A 1 149 ? 10.333 -4.033 -20.132 1.00 95.06 149 ALA A N 1
ATOM 1198 C CA . ALA A 1 149 ? 9.962 -5.440 -20.003 1.00 95.06 149 ALA A CA 1
ATOM 1199 C C . ALA A 1 149 ? 9.326 -5.800 -18.642 1.00 95.06 149 ALA A C 1
ATOM 1201 O O . ALA A 1 149 ? 8.740 -6.871 -18.516 1.00 95.06 149 ALA A O 1
ATOM 1202 N N . GLY A 1 150 ? 9.426 -4.927 -17.630 1.00 95.44 150 GLY A N 1
ATOM 1203 C CA . GLY A 1 150 ? 9.068 -5.253 -16.247 1.00 95.44 150 GLY A CA 1
ATOM 1204 C C . GLY A 1 150 ? 10.006 -6.288 -15.608 1.00 95.44 150 GLY A C 1
ATOM 1205 O O . GLY A 1 150 ? 11.090 -6.548 -16.143 1.00 95.44 150 GLY A O 1
ATOM 1206 N N . PRO A 1 151 ? 9.630 -6.852 -14.445 1.00 96.69 151 PRO A N 1
ATOM 1207 C CA . PRO A 1 151 ? 10.404 -7.914 -13.823 1.00 96.69 151 PRO A CA 1
ATOM 1208 C C . PRO A 1 151 ? 10.272 -9.231 -14.581 1.00 96.69 151 PRO A C 1
ATOM 1210 O O . PRO A 1 151 ? 9.240 -9.539 -15.177 1.00 96.69 151 PRO A O 1
ATOM 1213 N N . THR A 1 152 ? 11.315 -10.051 -14.501 1.00 96.81 152 THR A N 1
ATOM 1214 C CA . THR A 1 152 ? 11.246 -11.432 -14.986 1.00 96.81 152 THR A CA 1
ATOM 1215 C C . THR A 1 152 ? 10.423 -12.296 -14.033 1.00 96.81 152 THR A 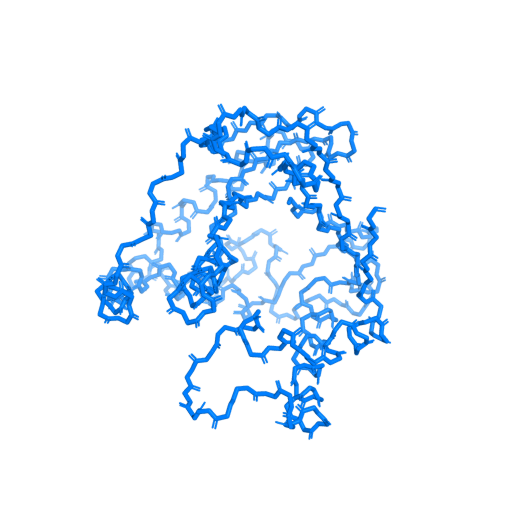C 1
ATOM 1217 O O . THR A 1 152 ? 10.260 -11.970 -12.856 1.00 96.81 152 THR A O 1
ATOM 1220 N N . LYS A 1 153 ? 9.957 -13.453 -14.517 1.00 96.75 153 LYS A N 1
ATOM 1221 C CA . LYS A 1 153 ? 9.296 -14.447 -13.662 1.00 96.75 153 LYS A CA 1
ATOM 1222 C C . LYS A 1 153 ? 10.155 -14.825 -12.450 1.00 96.75 153 LYS A C 1
ATOM 1224 O O . LYS A 1 153 ? 9.660 -14.794 -11.337 1.00 96.75 153 LYS A O 1
ATOM 1229 N N . GLN A 1 154 ? 11.452 -15.058 -12.656 1.00 97.38 154 GLN A N 1
ATOM 1230 C CA . GLN A 1 154 ? 12.384 -15.357 -11.569 1.00 97.38 154 GLN A CA 1
ATOM 1231 C C . GLN A 1 154 ? 12.462 -14.227 -10.528 1.00 97.38 154 GLN A C 1
ATOM 1233 O O . GLN A 1 154 ? 12.425 -14.495 -9.335 1.00 97.38 154 GLN A O 1
ATOM 1238 N N . GLN A 1 155 ? 12.520 -12.959 -10.955 1.00 97.06 155 GLN A N 1
ATOM 1239 C CA . GLN A 1 155 ? 12.521 -11.827 -10.019 1.00 97.06 155 GLN A CA 1
ATOM 1240 C C . GLN A 1 155 ? 11.232 -11.746 -9.194 1.00 97.06 155 GLN A C 1
ATOM 1242 O O . GLN A 1 155 ? 11.289 -11.356 -8.032 1.00 97.06 155 GLN A O 1
ATOM 1247 N N . MET A 1 156 ? 10.084 -12.092 -9.786 1.00 97.25 156 MET A N 1
ATOM 1248 C CA . MET A 1 156 ? 8.808 -12.151 -9.065 1.00 97.25 156 MET A CA 1
ATOM 1249 C C . MET A 1 156 ? 8.758 -13.346 -8.105 1.00 97.25 156 MET A C 1
ATOM 1251 O O . MET A 1 156 ? 8.350 -13.179 -6.962 1.00 97.25 156 MET A O 1
ATOM 1255 N N . ASP A 1 157 ? 9.217 -14.521 -8.537 1.00 96.88 157 ASP A N 1
ATOM 1256 C CA . ASP A 1 157 ? 9.226 -15.744 -7.723 1.00 96.88 157 ASP A CA 1
ATOM 1257 C C . ASP A 1 157 ? 10.165 -15.622 -6.504 1.00 96.88 157 ASP A C 1
ATOM 1259 O O . ASP A 1 157 ? 9.902 -16.201 -5.453 1.00 96.88 157 ASP A O 1
ATOM 1263 N N . GLU A 1 158 ? 11.249 -14.847 -6.617 1.00 97.19 158 GLU A N 1
ATOM 1264 C CA . GLU A 1 158 ? 12.189 -14.594 -5.516 1.00 97.19 158 GLU A CA 1
ATOM 1265 C C . GLU A 1 158 ? 11.803 -13.391 -4.626 1.00 97.19 158 GLU A C 1
ATOM 1267 O O . GLU A 1 158 ? 12.476 -13.120 -3.625 1.00 97.19 158 GLU A O 1
ATOM 1272 N N . ALA A 1 159 ? 10.768 -12.626 -4.985 1.00 97.38 159 ALA A N 1
ATOM 1273 C CA . ALA A 1 159 ? 10.339 -11.444 -4.244 1.00 97.38 159 ALA A CA 1
ATOM 1274 C C . ALA A 1 159 ? 9.162 -11.743 -3.308 1.00 97.38 159 ALA A C 1
ATOM 1276 O O . ALA A 1 159 ? 8.307 -12.586 -3.570 1.00 97.38 159 ALA A O 1
ATOM 1277 N N . SER A 1 160 ? 9.099 -11.005 -2.203 1.00 97.19 160 SER A N 1
ATOM 1278 C CA . SER A 1 160 ? 7.992 -11.073 -1.245 1.00 97.19 160 SER A CA 1
ATOM 1279 C C . SER A 1 160 ? 7.827 -9.748 -0.509 1.00 97.19 160 SER A C 1
ATOM 1281 O O . SER A 1 160 ? 8.676 -8.850 -0.598 1.00 97.19 160 SER A O 1
ATOM 1283 N N . PHE A 1 161 ? 6.724 -9.597 0.217 1.00 95.19 161 PHE A N 1
ATOM 1284 C CA . PHE A 1 161 ? 6.530 -8.459 1.107 1.00 95.19 161 PHE A CA 1
ATOM 1285 C C . PHE A 1 161 ? 6.090 -8.889 2.502 1.00 95.19 161 PHE A C 1
ATOM 1287 O O . PHE A 1 161 ? 5.449 -9.922 2.696 1.00 95.19 161 PHE A O 1
ATOM 1294 N N . GLU A 1 162 ? 6.376 -8.015 3.462 1.00 95.25 162 GLU A N 1
ATOM 1295 C CA . GLU A 1 162 ? 5.788 -8.041 4.792 1.00 95.25 162 GLU A CA 1
ATOM 1296 C C . GLU A 1 162 ? 5.217 -6.661 5.128 1.00 95.25 162 GLU A C 1
ATOM 1298 O O . GLU A 1 162 ? 5.886 -5.628 5.039 1.00 95.25 162 GLU A O 1
ATOM 1303 N N . TYR A 1 163 ? 3.959 -6.643 5.543 1.00 93.81 163 TYR A N 1
ATOM 1304 C CA . TYR A 1 163 ? 3.260 -5.480 6.055 1.00 93.81 163 TYR A CA 1
ATOM 1305 C C . TYR A 1 163 ? 3.091 -5.622 7.566 1.00 93.81 163 TYR A C 1
ATOM 1307 O O . TYR A 1 163 ? 2.252 -6.380 8.042 1.00 93.81 163 TYR A O 1
ATOM 1315 N N . PHE A 1 164 ? 3.860 -4.846 8.325 1.00 94.94 164 PHE A N 1
ATOM 1316 C CA . PHE A 1 164 ? 3.756 -4.779 9.781 1.00 94.94 164 PHE A CA 1
ATOM 1317 C C . PHE A 1 164 ? 2.759 -3.700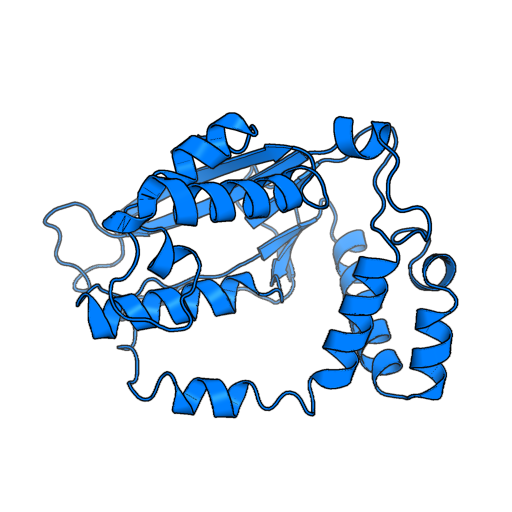 10.207 1.00 94.94 164 PHE A C 1
ATOM 1319 O O . PHE A 1 164 ? 2.925 -2.515 9.890 1.00 94.94 164 PHE A O 1
ATOM 1326 N N . PHE A 1 165 ? 1.752 -4.089 10.975 1.00 94.06 165 PHE A N 1
ATOM 1327 C CA . PHE A 1 165 ? 0.780 -3.211 11.608 1.00 94.06 165 PHE A CA 1
ATOM 1328 C C . PHE A 1 165 ? 1.039 -3.196 13.111 1.00 94.06 165 PHE A C 1
ATOM 1330 O O . PHE A 1 165 ? 0.784 -4.182 13.790 1.00 94.06 165 PHE A O 1
ATOM 1337 N N . PHE A 1 166 ? 1.519 -2.071 13.637 1.00 93.19 166 PHE A N 1
ATOM 1338 C CA . PHE A 1 166 ? 1.644 -1.873 15.080 1.00 93.19 166 PHE A CA 1
ATOM 1339 C C . PHE A 1 166 ? 0.420 -1.112 15.578 1.00 93.19 166 PHE A C 1
ATOM 1341 O O . PHE A 1 166 ? 0.220 0.056 15.237 1.00 93.19 166 PHE A O 1
ATOM 1348 N N . GLY A 1 167 ? -0.417 -1.800 16.346 1.00 93.50 167 GLY A N 1
ATOM 1349 C CA . GLY A 1 167 ? -1.632 -1.262 16.935 1.00 93.50 167 GLY A CA 1
ATOM 1350 C C . GLY A 1 167 ? -1.437 -0.936 18.409 1.00 93.50 167 GLY A C 1
ATOM 1351 O O . GLY A 1 167 ? -0.806 -1.694 19.141 1.00 93.50 167 GLY A O 1
ATOM 1352 N N . GLN A 1 168 ? -2.027 0.173 18.849 1.00 93.25 168 GLN A N 1
ATOM 1353 C CA . GLN A 1 168 ? -2.183 0.516 20.260 1.00 93.25 168 GLN A CA 1
ATOM 1354 C C . GLN A 1 168 ? -3.658 0.790 20.544 1.00 93.25 168 GLN A C 1
ATOM 1356 O O . GLN A 1 168 ? -4.341 1.427 19.740 1.00 93.25 168 GLN A O 1
ATOM 1361 N N . GLY A 1 169 ? -4.152 0.308 21.678 1.00 93.25 169 GLY A N 1
ATOM 1362 C CA . GLY A 1 169 ? -5.548 0.456 22.071 1.00 93.25 169 GLY A CA 1
ATOM 1363 C C . GLY A 1 169 ? -5.779 0.137 23.542 1.00 93.25 169 GLY A C 1
ATOM 1364 O O . GLY A 1 169 ? -4.850 0.126 24.346 1.00 93.25 169 GLY A O 1
ATOM 1365 N N . TRP A 1 170 ? -7.034 -0.121 23.885 1.00 93.31 170 TRP A N 1
ATOM 1366 C CA . TRP A 1 170 ? -7.470 -0.422 25.246 1.00 93.31 170 TRP A CA 1
ATOM 1367 C C . TRP A 1 170 ? -7.913 -1.876 25.364 1.00 93.31 170 TRP A C 1
ATOM 1369 O O . TRP A 1 170 ? -8.370 -2.483 24.390 1.00 93.31 170 TRP A O 1
ATOM 1379 N N . GLY A 1 171 ? -7.786 -2.441 26.562 1.00 90.38 171 GLY A N 1
ATOM 1380 C CA . GLY A 1 171 ? -8.387 -3.725 26.892 1.00 90.38 171 GLY A CA 1
ATOM 1381 C C . GLY A 1 171 ? -9.916 -3.702 26.817 1.00 90.38 171 GLY A C 1
ATOM 1382 O O . GLY A 1 171 ? -10.564 -2.658 26.883 1.00 90.38 171 GLY A O 1
ATOM 1383 N N . ARG A 1 172 ? -10.517 -4.888 26.688 1.00 86.62 172 ARG A N 1
ATOM 1384 C CA . ARG A 1 172 ? -11.975 -5.034 26.740 1.00 86.62 172 ARG A CA 1
ATOM 1385 C C . ARG A 1 172 ? -12.477 -4.592 28.118 1.00 86.62 172 ARG A C 1
ATOM 1387 O O . ARG A 1 172 ? -12.020 -5.129 29.120 1.00 86.62 172 ARG A O 1
ATOM 1394 N N . GLY A 1 173 ? -13.424 -3.655 28.144 1.00 83.50 173 GLY A N 1
ATOM 1395 C CA . GLY A 1 173 ? -14.012 -3.121 29.379 1.00 83.50 173 GLY A CA 1
ATOM 1396 C C . GLY A 1 173 ? -13.238 -1.963 30.016 1.00 83.50 173 GLY A C 1
ATOM 1397 O O . GLY A 1 173 ? -13.680 -1.442 31.032 1.00 83.50 173 GLY A O 1
ATOM 1398 N N . GLU A 1 174 ? -12.117 -1.535 29.432 1.00 88.00 174 GLU A N 1
ATOM 1399 C CA . GLU A 1 174 ? -11.414 -0.341 29.899 1.00 88.00 174 GLU A CA 1
ATOM 1400 C C . GLU A 1 174 ? -12.105 0.949 29.450 1.00 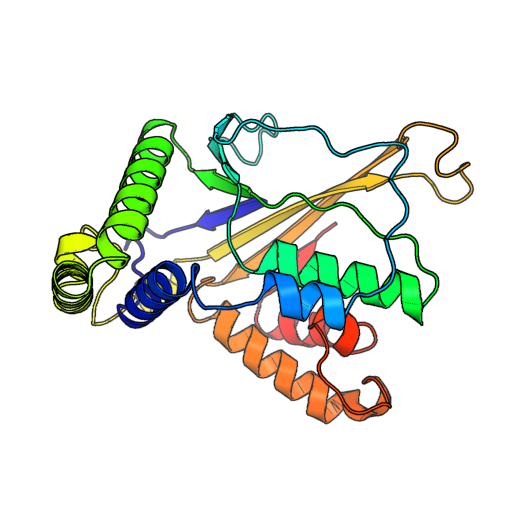88.00 174 GLU A C 1
ATOM 1402 O O . GLU A 1 174 ? -12.743 1.008 28.395 1.00 88.00 174 GLU A O 1
ATOM 1407 N N . ALA A 1 175 ? -11.913 2.004 30.240 1.00 84.25 175 ALA A N 1
ATOM 1408 C CA . ALA A 1 175 ? -12.418 3.333 29.948 1.00 84.25 175 ALA A CA 1
ATOM 1409 C C . ALA A 1 175 ? -11.654 3.977 28.775 1.00 84.25 175 ALA A C 1
ATOM 1411 O O . ALA A 1 175 ? -10.588 4.589 28.919 1.00 84.25 175 ALA A O 1
ATOM 1412 N N . VAL A 1 176 ? -12.205 3.797 27.575 1.00 85.31 176 VAL A N 1
ATOM 1413 C CA . VAL A 1 176 ? -11.670 4.354 26.331 1.00 85.31 176 VAL A CA 1
ATOM 1414 C C . VAL A 1 176 ? -11.660 5.883 26.415 1.00 85.31 176 VAL A C 1
ATOM 1416 O O . VAL A 1 176 ? -12.657 6.497 26.771 1.00 85.31 176 VAL A O 1
ATOM 1419 N N . ASP A 1 177 ? -10.541 6.505 26.041 1.00 84.88 177 ASP A N 1
ATOM 1420 C CA . ASP A 1 177 ? -10.325 7.963 26.087 1.00 84.88 177 ASP A CA 1
ATOM 1421 C C . ASP A 1 177 ? -10.314 8.611 27.485 1.00 84.88 177 ASP A C 1
ATOM 1423 O O . ASP A 1 177 ? -10.229 9.838 27.582 1.00 84.88 177 ASP A O 1
ATOM 1427 N N . GLU A 1 178 ? -10.363 7.842 28.568 1.00 87.69 178 GLU A N 1
ATOM 1428 C CA . GLU A 1 178 ? -10.084 8.361 29.918 1.00 87.69 178 GLU A CA 1
ATOM 1429 C C . GLU A 1 178 ? -8.607 8.183 30.275 1.00 87.69 178 GLU A C 1
ATOM 1431 O O . GLU A 1 178 ? -7.985 9.070 30.857 1.00 87.69 178 GLU A O 1
ATOM 1436 N N . GLN A 1 179 ? -8.016 7.077 29.822 1.00 88.00 179 GLN A N 1
ATOM 1437 C CA . GLN A 1 179 ? -6.604 6.757 30.005 1.00 88.00 179 GLN A CA 1
ATOM 1438 C C . GLN A 1 179 ? -5.882 6.566 28.674 1.00 88.00 179 GLN A C 1
ATOM 1440 O O . GLN A 1 179 ? -6.503 6.290 27.645 1.00 88.00 179 GLN A O 1
ATOM 1445 N N . LYS A 1 180 ? -4.549 6.679 28.691 1.00 89.94 180 LYS A N 1
ATOM 1446 C CA . LYS A 1 180 ? -3.717 6.344 27.526 1.00 89.94 180 LYS A CA 1
ATOM 1447 C C . LYS A 1 180 ? -3.945 4.877 27.116 1.00 89.94 180 LYS A C 1
ATOM 1449 O O . LYS A 1 180 ? -4.226 4.062 27.994 1.00 89.94 180 LYS A O 1
ATOM 1454 N N . PRO A 1 181 ? -3.802 4.529 25.823 1.00 92.12 181 PRO A N 1
ATOM 1455 C CA . PRO A 1 181 ? -3.835 3.139 25.375 1.00 92.12 181 PRO A CA 1
ATOM 1456 C C . PRO A 1 181 ? -2.910 2.240 26.211 1.00 92.12 181 PRO A C 1
ATOM 1458 O O . PRO A 1 181 ? -1.743 2.573 26.418 1.00 92.12 181 PRO A O 1
ATOM 1461 N N . THR A 1 182 ? -3.438 1.117 26.691 1.00 92.94 182 THR A N 1
ATOM 1462 C CA . THR A 1 182 ? -2.785 0.184 27.630 1.00 92.94 182 THR A CA 1
ATOM 1463 C C . THR A 1 182 ? -2.295 -1.095 26.957 1.00 92.94 182 THR A C 1
ATOM 1465 O O . THR A 1 182 ? -1.415 -1.776 27.480 1.00 92.94 182 THR A O 1
ATOM 1468 N N . LYS A 1 183 ? -2.849 -1.433 25.787 1.00 93.06 183 LYS A N 1
ATOM 1469 C CA . LYS A 1 183 ? -2.514 -2.636 25.026 1.00 93.06 183 LYS A CA 1
ATOM 1470 C C . LYS A 1 183 ? -1.843 -2.287 23.713 1.00 93.06 183 LYS A C 1
ATOM 1472 O O . LYS A 1 183 ? -2.196 -1.309 23.056 1.00 93.06 183 LYS A O 1
ATOM 1477 N N . SER A 1 184 ? -0.907 -3.140 23.317 1.00 93.00 184 SER A N 1
ATOM 1478 C CA . SER A 1 184 ? -0.280 -3.116 22.000 1.00 93.00 184 SER A CA 1
ATOM 1479 C C . SER A 1 184 ? -0.438 -4.477 21.331 1.00 93.00 184 SER A C 1
ATOM 1481 O O . SER A 1 184 ? -0.470 -5.501 22.009 1.00 93.00 184 SER A O 1
ATOM 1483 N 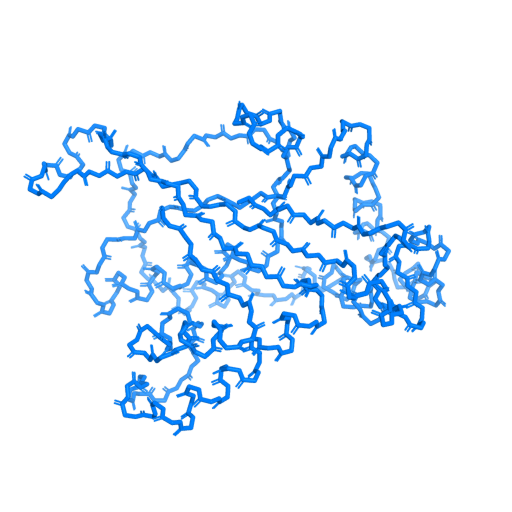N . THR A 1 185 ? -0.549 -4.483 20.010 1.00 93.44 185 THR A N 1
ATOM 1484 C CA . THR A 1 185 ? -0.593 -5.695 19.184 1.00 93.44 185 THR A CA 1
ATOM 1485 C C . THR A 1 185 ? 0.197 -5.448 17.909 1.00 93.44 185 THR A C 1
ATOM 1487 O O . THR A 1 185 ? 0.267 -4.312 17.429 1.00 93.44 185 THR A O 1
ATOM 1490 N N . THR A 1 186 ? 0.796 -6.500 17.370 1.00 94.56 186 THR A N 1
ATOM 1491 C CA . THR A 1 186 ? 1.479 -6.458 16.084 1.00 94.56 186 THR A CA 1
ATOM 1492 C C . THR A 1 186 ? 0.771 -7.437 15.177 1.00 94.56 186 THR A C 1
ATOM 1494 O O . THR A 1 186 ? 0.631 -8.587 15.543 1.00 94.56 186 THR A O 1
ATOM 1497 N N . VAL A 1 187 ? 0.342 -6.995 14.003 1.00 95.62 187 VAL A N 1
ATOM 1498 C CA . VAL A 1 187 ? -0.152 -7.898 12.964 1.00 95.62 187 VAL A CA 1
ATOM 1499 C C . VAL A 1 187 ? 0.828 -7.858 11.809 1.00 95.62 187 VAL A C 1
ATOM 1501 O O . VAL A 1 187 ? 1.270 -6.776 11.416 1.00 95.62 187 VAL A O 1
ATOM 1504 N N . VAL A 1 188 ? 1.174 -9.011 11.255 1.00 96.50 188 VAL A N 1
ATOM 1505 C CA . VAL A 1 188 ? 2.027 -9.116 10.074 1.00 96.50 188 VAL A CA 1
ATOM 1506 C C . VAL A 1 188 ? 1.220 -9.725 8.943 1.00 96.50 188 VAL A C 1
ATOM 1508 O O . VAL A 1 188 ? 0.701 -10.828 9.064 1.00 96.50 188 VAL A O 1
ATOM 1511 N N . CYS A 1 189 ? 1.103 -8.987 7.843 1.00 97.12 189 CYS A N 1
ATOM 1512 C CA . CYS A 1 189 ? 0.595 -9.507 6.583 1.00 97.12 189 CYS A CA 1
ATOM 1513 C C . CYS A 1 189 ? 1.780 -9.895 5.702 1.00 97.12 189 CYS A C 1
ATOM 1515 O O . CYS A 1 189 ? 2.651 -9.057 5.466 1.00 97.12 189 CYS A O 1
ATOM 1517 N N . ARG A 1 190 ? 1.828 -11.135 5.226 1.00 97.94 190 ARG A N 1
ATOM 1518 C CA . ARG A 1 190 ? 2.886 -11.623 4.334 1.00 97.94 190 ARG A CA 1
ATOM 1519 C C . ARG A 1 190 ? 2.299 -11.990 2.993 1.00 97.94 190 ARG A C 1
ATOM 1521 O O . ARG A 1 190 ? 1.147 -12.398 2.919 1.00 97.94 190 ARG A O 1
ATOM 1528 N N . GLY A 1 191 ? 3.093 -11.868 1.944 1.00 97.69 191 GLY A N 1
ATOM 1529 C CA . GLY A 1 191 ? 2.675 -12.318 0.630 1.00 97.69 191 GLY A CA 1
ATOM 1530 C C . GLY A 1 191 ? 3.830 -12.461 -0.349 1.00 97.69 191 GLY A C 1
ATOM 1531 O O . GLY A 1 191 ? 4.970 -12.110 -0.022 1.00 97.69 191 GLY A O 1
ATOM 1532 N N . PRO A 1 192 ? 3.530 -12.974 -1.553 1.00 97.50 192 PRO A N 1
ATOM 1533 C CA . PRO A 1 192 ? 4.496 -13.082 -2.640 1.00 97.50 192 PRO A CA 1
ATOM 1534 C C . PRO A 1 192 ? 4.865 -11.686 -3.153 1.00 97.50 192 PRO A C 1
ATOM 1536 O O . PRO A 1 192 ? 4.542 -10.677 -2.530 1.00 97.50 192 PRO A O 1
ATOM 1539 N N . ASP A 1 193 ? 5.535 -11.606 -4.297 1.00 96.12 193 ASP A N 1
ATOM 1540 C CA . ASP A 1 193 ? 5.808 -10.355 -4.993 1.00 96.12 193 ASP A CA 1
ATOM 1541 C C . ASP A 1 193 ? 4.660 -9.313 -4.873 1.00 96.12 193 ASP A C 1
ATOM 1543 O O . ASP A 1 193 ? 3.532 -9.585 -5.307 1.00 96.12 193 ASP A O 1
ATOM 1547 N N . PRO A 1 194 ? 4.922 -8.109 -4.320 1.00 93.31 194 PRO A N 1
ATOM 1548 C CA . PRO A 1 194 ? 3.877 -7.113 -4.096 1.00 93.31 194 PRO A CA 1
ATOM 1549 C C . PRO A 1 194 ? 3.339 -6.501 -5.397 1.00 93.31 194 PRO A C 1
ATOM 1551 O O . PRO A 1 194 ? 2.182 -6.079 -5.452 1.00 93.31 194 PRO A O 1
ATOM 1554 N N . GLY A 1 195 ? 4.174 -6.411 -6.437 1.00 92.94 195 GLY A N 1
ATOM 1555 C CA . GLY A 1 195 ? 3.878 -5.624 -7.635 1.00 92.94 195 GLY A CA 1
ATOM 1556 C C . GLY A 1 195 ? 2.890 -6.287 -8.590 1.00 92.94 195 GLY A C 1
ATOM 1557 O O . GLY A 1 195 ? 2.035 -5.606 -9.153 1.00 92.94 195 GLY A O 1
ATOM 1558 N N . TYR A 1 196 ? 2.988 -7.604 -8.760 1.00 95.25 196 TYR A N 1
ATOM 1559 C CA . TYR A 1 196 ? 2.314 -8.332 -9.832 1.00 95.25 196 TYR A CA 1
ATOM 1560 C C . TYR A 1 196 ? 1.563 -9.535 -9.295 1.00 95.25 196 TYR A C 1
ATOM 1562 O O . TYR A 1 196 ? 0.358 -9.616 -9.522 1.00 95.25 196 TYR A O 1
ATOM 1570 N N . ILE A 1 197 ? 2.217 -10.432 -8.550 1.00 96.62 197 ILE A N 1
ATOM 1571 C CA . ILE A 1 197 ? 1.550 -11.643 -8.047 1.00 96.62 197 ILE A CA 1
ATOM 1572 C C . ILE A 1 197 ? 0.484 -11.252 -7.022 1.00 96.62 197 ILE A C 1
ATOM 1574 O O . ILE A 1 197 ? -0.703 -11.510 -7.231 1.00 96.62 197 ILE A O 1
ATOM 1578 N N . ALA A 1 198 ? 0.878 -10.560 -5.951 1.00 97.06 198 ALA A N 1
ATOM 1579 C CA . ALA A 1 198 ? -0.048 -10.167 -4.897 1.00 97.06 198 ALA A CA 1
ATOM 1580 C C . ALA A 1 198 ? -1.090 -9.153 -5.383 1.00 97.06 198 ALA A C 1
ATOM 1582 O O . ALA A 1 198 ? -2.262 -9.249 -5.029 1.00 97.06 198 ALA A O 1
ATOM 1583 N N . SER A 1 199 ? -0.695 -8.201 -6.233 1.00 95.44 199 SER A N 1
ATOM 1584 C CA . SER A 1 199 ? -1.636 -7.223 -6.791 1.00 95.44 199 SER A CA 1
ATOM 1585 C C . SER A 1 199 ? -2.690 -7.882 -7.688 1.00 95.44 199 SER A C 1
ATOM 1587 O O . SER A 1 199 ? -3.873 -7.562 -7.571 1.00 95.44 199 SER A O 1
ATOM 1589 N N . SER A 1 200 ? -2.302 -8.850 -8.527 1.00 96.69 200 SER A N 1
ATOM 1590 C CA . SER A 1 200 ? -3.256 -9.614 -9.342 1.00 96.69 200 SER A CA 1
ATOM 1591 C C . SER A 1 200 ? -4.159 -10.491 -8.477 1.00 96.69 200 SER A C 1
ATOM 1593 O O . SER A 1 200 ? -5.365 -10.545 -8.717 1.00 96.69 200 SER A O 1
ATOM 1595 N N . ALA A 1 201 ? -3.603 -11.113 -7.432 1.00 97.69 201 ALA A N 1
ATOM 1596 C CA . ALA A 1 201 ? -4.382 -11.857 -6.451 1.00 97.69 201 ALA A CA 1
ATOM 1597 C C . ALA A 1 201 ? -5.441 -10.964 -5.792 1.00 97.69 201 ALA A C 1
ATOM 1599 O O . ALA A 1 201 ? -6.610 -11.320 -5.807 1.00 97.69 201 ALA A O 1
ATOM 1600 N N . CYS A 1 202 ? -5.083 -9.770 -5.310 1.00 97.25 202 CYS A N 1
ATOM 1601 C CA . CYS A 1 202 ? -6.036 -8.821 -4.723 1.00 97.25 202 CYS A CA 1
ATOM 1602 C C . CYS A 1 202 ? -7.206 -8.474 -5.657 1.00 97.25 202 CYS A C 1
ATOM 1604 O O . CYS A 1 202 ? -8.338 -8.334 -5.197 1.00 97.25 202 CYS A O 1
ATOM 1606 N N . VAL A 1 203 ? -6.958 -8.330 -6.964 1.00 97.56 203 VAL A N 1
ATOM 1607 C CA . VAL A 1 203 ? -8.026 -8.073 -7.946 1.00 97.56 203 VAL A CA 1
ATOM 1608 C C . VAL A 1 203 ? -8.903 -9.311 -8.134 1.00 97.56 203 VAL A C 1
ATOM 1610 O O . VAL A 1 203 ? -10.130 -9.200 -8.109 1.00 97.56 203 VAL A O 1
ATOM 1613 N N . ALA A 1 204 ? -8.294 -10.489 -8.283 1.00 97.75 204 ALA A N 1
ATOM 1614 C CA . ALA A 1 204 ? -9.019 -11.746 -8.442 1.00 97.75 204 ALA A CA 1
ATOM 1615 C C . ALA A 1 204 ? -9.887 -12.062 -7.214 1.00 97.75 204 ALA A C 1
ATOM 1617 O O . ALA A 1 204 ? -11.065 -12.384 -7.354 1.00 97.75 204 ALA A O 1
ATOM 1618 N N . THR A 1 205 ? -9.349 -11.904 -6.005 1.00 97.56 205 THR A N 1
ATOM 1619 C CA . THR A 1 205 ? -10.086 -12.160 -4.763 1.00 97.56 205 THR A CA 1
ATOM 1620 C C . THR A 1 205 ? -11.189 -11.139 -4.522 1.00 97.56 205 THR A C 1
ATOM 1622 O O . THR A 1 205 ? -12.259 -11.511 -4.047 1.00 97.56 205 THR A O 1
ATOM 1625 N N . ALA A 1 206 ? -10.988 -9.874 -4.906 1.00 97.50 206 ALA A N 1
ATOM 1626 C CA . ALA A 1 206 ? -12.057 -8.880 -4.893 1.00 97.50 206 ALA A CA 1
ATOM 1627 C C . ALA A 1 206 ? -13.202 -9.274 -5.841 1.00 97.50 206 ALA A C 1
ATOM 1629 O O . ALA A 1 206 ? -14.365 -9.162 -5.461 1.00 97.50 206 ALA A O 1
ATOM 1630 N N . ALA A 1 207 ? -12.894 -9.772 -7.043 1.00 97.50 207 ALA A N 1
ATOM 1631 C CA . ALA A 1 207 ? -13.908 -10.262 -7.975 1.00 97.50 207 ALA A CA 1
ATOM 1632 C C . ALA A 1 207 ? -14.665 -11.479 -7.414 1.00 97.50 207 ALA A C 1
ATOM 1634 O O . ALA A 1 207 ? -15.894 -11.498 -7.462 1.00 97.50 207 ALA A O 1
ATOM 1635 N N . LEU A 1 208 ? -13.954 -12.444 -6.817 1.00 96.88 208 LEU A N 1
ATOM 1636 C CA . LEU A 1 208 ? -14.566 -13.593 -6.139 1.00 96.88 208 LEU A CA 1
ATOM 1637 C C . LEU A 1 208 ? -15.486 -13.152 -4.998 1.00 96.88 208 LEU A C 1
ATOM 1639 O O . LEU A 1 208 ? -16.627 -13.590 -4.939 1.00 96.88 208 LEU A O 1
ATOM 1643 N N . ALA A 1 209 ? -15.053 -12.219 -4.146 1.00 97.12 209 ALA A N 1
ATOM 1644 C CA . ALA A 1 209 ? -15.893 -11.690 -3.071 1.00 97.12 209 ALA A CA 1
ATOM 1645 C C . ALA A 1 209 ? -17.161 -10.998 -3.605 1.00 97.12 209 ALA A C 1
ATOM 1647 O O . ALA A 1 209 ? -18.241 -11.170 -3.045 1.00 97.12 209 ALA A O 1
ATOM 1648 N N . VAL A 1 210 ? -17.070 -10.252 -4.711 1.00 96.19 210 VAL A N 1
ATOM 1649 C CA . VAL A 1 210 ? -18.251 -9.632 -5.339 1.00 96.19 210 VAL A CA 1
ATOM 1650 C C . VAL A 1 210 ? -19.240 -10.682 -5.861 1.00 96.19 210 VAL A C 1
ATOM 1652 O O . VAL A 1 210 ? -20.450 -10.479 -5.743 1.00 96.19 210 VAL A O 1
ATOM 1655 N N . LEU A 1 211 ? -18.745 -11.775 -6.448 1.00 96.56 211 LEU A N 1
ATOM 1656 C CA . LEU A 1 211 ? -19.573 -12.820 -7.056 1.00 96.56 211 LEU A CA 1
ATOM 1657 C C . LEU A 1 211 ? -20.162 -13.775 -6.010 1.00 96.56 211 LEU A C 1
ATOM 1659 O O . LEU A 1 211 ? -21.377 -13.971 -5.971 1.00 96.56 211 LEU A O 1
ATOM 1663 N N . ASP A 1 212 ? -19.315 -14.320 -5.142 1.00 97.50 212 ASP A N 1
ATOM 1664 C CA . ASP A 1 212 ? -19.656 -15.416 -4.232 1.00 97.50 212 ASP A CA 1
ATOM 1665 C C . ASP A 1 212 ? -20.210 -14.929 -2.889 1.00 97.50 212 ASP A C 1
ATOM 1667 O O . ASP A 1 212 ? -20.977 -15.638 -2.238 1.00 97.50 212 ASP A O 1
ATOM 1671 N N . ASP A 1 213 ? -19.824 -13.727 -2.449 1.00 96.94 213 ASP A N 1
ATOM 1672 C CA . ASP A 1 213 ? -20.290 -13.116 -1.199 1.00 96.94 213 ASP A CA 1
ATOM 1673 C C . ASP A 1 213 ? -21.249 -11.950 -1.447 1.00 96.94 213 ASP A C 1
ATOM 1675 O O . ASP A 1 213 ? -21.407 -11.074 -0.595 1.00 96.94 213 ASP A O 1
ATOM 1679 N N . ARG A 1 214 ? -21.940 -11.946 -2.594 1.00 94.69 214 ARG A N 1
ATOM 1680 C CA . ARG A 1 214 ? -22.880 -10.887 -2.991 1.00 94.69 214 ARG A CA 1
ATOM 1681 C C . ARG A 1 214 ? -23.876 -10.512 -1.889 1.00 94.69 214 ARG A C 1
ATOM 1683 O O . ARG A 1 214 ? -24.156 -9.334 -1.692 1.00 94.69 214 ARG A O 1
ATOM 1690 N N . GLU A 1 215 ? -24.384 -11.493 -1.146 1.00 95.44 215 GLU A N 1
ATOM 1691 C CA . GLU A 1 215 ? -25.344 -11.266 -0.056 1.00 95.44 215 GLU A CA 1
ATOM 1692 C C . GLU A 1 215 ? -24.747 -10.539 1.162 1.00 95.44 215 GLU A C 1
ATOM 1694 O O . GLU A 1 215 ? -25.495 -9.972 1.963 1.00 95.44 215 GLU A O 1
ATOM 1699 N N . LYS A 1 216 ? -23.416 -10.531 1.286 1.00 95.44 216 LYS A N 1
ATOM 1700 C CA . LYS A 1 216 ? -22.644 -9.858 2.343 1.00 95.44 216 LYS A CA 1
ATOM 1701 C C . LYS A 1 216 ? -22.076 -8.504 1.895 1.00 95.44 216 LYS A C 1
ATOM 1703 O O . LYS A 1 216 ? -21.473 -7.791 2.694 1.00 95.44 216 LYS A O 1
ATOM 1708 N N . MET A 1 217 ? -22.252 -8.144 0.622 1.00 94.31 217 MET A N 1
ATOM 1709 C CA . MET A 1 217 ? -21.857 -6.842 0.088 1.00 94.31 217 MET A CA 1
ATOM 1710 C C . MET A 1 217 ? -22.835 -5.742 0.542 1.00 94.31 217 MET A C 1
ATOM 1712 O O . MET A 1 217 ? -24.008 -6.022 0.821 1.00 94.31 217 MET A O 1
ATOM 1716 N N . PRO A 1 218 ? -22.409 -4.463 0.573 1.00 92.25 218 PRO A N 1
ATOM 1717 C CA . PRO A 1 218 ? -23.312 -3.348 0.835 1.00 92.25 218 PRO A CA 1
ATOM 1718 C C . PRO A 1 218 ? -24.523 -3.361 -0.108 1.00 92.25 218 PRO A C 1
ATOM 1720 O O . PRO A 1 218 ? -24.379 -3.372 -1.328 1.00 92.25 218 PRO A O 1
ATOM 1723 N N . ARG A 1 219 ? -25.736 -3.337 0.461 1.00 87.44 219 ARG A N 1
ATOM 1724 C CA . ARG A 1 219 ? -26.994 -3.445 -0.306 1.00 87.44 219 ARG A CA 1
ATOM 1725 C C . ARG A 1 219 ? -27.300 -2.222 -1.163 1.00 87.44 219 ARG A C 1
ATOM 1727 O O . ARG A 1 219 ? -27.989 -2.326 -2.174 1.00 87.44 219 ARG A O 1
ATOM 1734 N N . ARG A 1 220 ? -26.823 -1.050 -0.745 1.00 87.50 220 ARG A N 1
ATOM 1735 C CA . ARG A 1 220 ? -26.987 0.192 -1.499 1.00 87.50 220 ARG A CA 1
ATOM 1736 C C . ARG A 1 220 ? -25.918 0.249 -2.590 1.00 87.50 220 ARG A C 1
ATOM 1738 O O . ARG A 1 220 ? -24.744 0.038 -2.314 1.00 87.50 220 ARG A O 1
ATOM 1745 N N . GLY A 1 221 ? -26.317 0.562 -3.820 1.00 86.19 221 GLY A N 1
ATOM 1746 C CA . GLY A 1 221 ? -25.362 0.827 -4.896 1.00 86.19 221 GLY A CA 1
ATOM 1747 C C . GLY A 1 221 ? -24.500 2.058 -4.591 1.00 86.19 221 GLY A C 1
ATOM 1748 O O . GLY A 1 221 ? -24.960 3.004 -3.948 1.00 86.19 221 GLY A O 1
ATOM 1749 N N . GLY A 1 222 ? -23.251 2.056 -5.055 1.00 90.25 222 GLY A N 1
ATOM 1750 C CA . GLY A 1 222 ? -22.337 3.178 -4.862 1.00 90.25 222 GLY A CA 1
ATOM 1751 C C . GLY A 1 222 ? -20.867 2.790 -4.978 1.00 90.25 222 GLY A C 1
ATOM 1752 O O . GLY A 1 222 ? -20.526 1.687 -5.397 1.00 90.25 222 GLY A O 1
ATOM 1753 N N . VAL A 1 223 ? -19.995 3.722 -4.589 1.00 91.75 223 VAL A N 1
ATOM 1754 C CA . VAL A 1 223 ? -18.540 3.534 -4.584 1.00 91.75 223 VAL A CA 1
ATOM 1755 C C . VAL A 1 223 ? -18.063 3.325 -3.153 1.00 91.75 223 VAL A C 1
ATOM 1757 O O . VAL A 1 223 ? -18.147 4.229 -2.321 1.00 91.75 223 VAL A O 1
ATOM 1760 N N . TYR A 1 224 ? -17.505 2.149 -2.891 1.00 94.06 224 TYR A N 1
ATOM 1761 C CA . TYR A 1 224 ? -17.019 1.748 -1.576 1.00 94.06 224 TYR A CA 1
ATOM 1762 C C . TYR A 1 224 ? -15.500 1.589 -1.582 1.00 94.06 224 TYR A C 1
ATOM 1764 O O . TYR A 1 224 ? -14.892 1.245 -2.594 1.00 94.06 224 TYR A O 1
ATOM 1772 N N . THR A 1 225 ? -14.868 1.841 -0.438 1.00 95.44 225 THR A N 1
ATOM 1773 C CA . THR A 1 225 ? -13.503 1.359 -0.208 1.00 95.44 225 THR A CA 1
ATOM 1774 C C . THR A 1 225 ? -13.529 -0.149 0.013 1.00 95.44 225 THR A C 1
ATOM 1776 O O . THR A 1 225 ? -14.541 -0.698 0.446 1.00 95.44 225 THR A O 1
ATOM 1779 N N . THR A 1 226 ? -12.403 -0.821 -0.221 1.00 94.44 226 THR A N 1
ATOM 1780 C CA . THR A 1 226 ? -12.283 -2.273 -0.021 1.00 94.44 226 THR A CA 1
ATOM 1781 C C . THR A 1 226 ? -12.653 -2.694 1.402 1.00 94.44 226 THR A C 1
ATOM 1783 O O . THR A 1 226 ? -13.404 -3.644 1.580 1.00 94.44 226 THR A O 1
ATOM 1786 N N . ALA A 1 227 ? -12.225 -1.941 2.421 1.00 93.94 227 ALA A N 1
ATOM 1787 C CA . ALA A 1 227 ? -12.560 -2.243 3.814 1.00 93.94 227 ALA A CA 1
ATOM 1788 C C . ALA A 1 227 ? -14.052 -2.058 4.146 1.00 93.94 227 ALA A C 1
ATOM 1790 O O . ALA A 1 227 ? -14.567 -2.752 5.018 1.00 93.94 227 ALA A O 1
ATOM 1791 N N . SER A 1 228 ? -14.752 -1.136 3.476 1.00 93.94 228 SER A N 1
ATOM 1792 C CA . SER A 1 228 ? -16.198 -0.953 3.652 1.00 93.94 228 SER A CA 1
ATOM 1793 C C . SER A 1 228 ? -17.011 -1.958 2.834 1.00 93.94 228 SER A C 1
ATOM 1795 O O . SER A 1 228 ? -18.059 -2.393 3.295 1.00 93.94 228 SER A O 1
ATOM 1797 N N . ALA A 1 229 ? -16.531 -2.328 1.643 1.00 96.06 229 ALA A N 1
ATOM 1798 C CA . ALA A 1 229 ? -17.195 -3.271 0.749 1.00 96.06 229 ALA A CA 1
ATOM 1799 C C . ALA A 1 229 ? -17.074 -4.718 1.236 1.00 96.06 229 ALA A C 1
ATOM 1801 O O . ALA A 1 229 ? -18.056 -5.448 1.258 1.00 96.06 229 ALA A O 1
ATOM 1802 N N . PHE A 1 230 ? -15.871 -5.123 1.642 1.00 96.69 230 PHE A N 1
ATOM 1803 C CA . PHE A 1 230 ? -15.532 -6.530 1.849 1.00 96.69 230 PHE A CA 1
ATOM 1804 C C . PHE A 1 230 ? -15.492 -6.958 3.315 1.00 96.69 230 PHE A C 1
ATOM 1806 O O . PHE A 1 230 ? -15.127 -8.095 3.601 1.00 96.69 230 PHE A O 1
ATOM 1813 N N . ARG A 1 231 ? -15.875 -6.081 4.252 1.00 92.94 231 ARG A N 1
ATOM 1814 C CA . ARG A 1 231 ? -15.792 -6.337 5.700 1.00 92.94 231 ARG A CA 1
ATOM 1815 C C . ARG A 1 231 ? -16.361 -7.686 6.123 1.00 92.94 231 ARG A C 1
ATOM 1817 O O . ARG A 1 231 ? -15.774 -8.343 6.972 1.00 92.94 231 ARG A O 1
ATOM 1824 N N . GLU A 1 232 ? -17.541 -8.012 5.615 1.00 94.56 232 GLU A N 1
ATOM 1825 C CA . GLU A 1 232 ? -18.304 -9.191 6.034 1.00 94.56 232 GLU A CA 1
ATOM 1826 C C . GLU A 1 232 ? -18.090 -10.374 5.080 1.00 94.56 232 GLU A C 1
ATOM 1828 O O . GLU A 1 232 ? -18.626 -11.456 5.293 1.00 94.56 232 GLU A O 1
ATOM 1833 N N . THR A 1 233 ? -17.289 -10.185 4.032 1.00 97.38 233 THR A N 1
ATOM 1834 C CA . THR A 1 233 ? -16.994 -11.203 3.017 1.00 97.38 233 THR A CA 1
ATOM 1835 C C . THR A 1 233 ? -15.839 -12.109 3.440 1.00 97.38 233 THR A C 1
ATOM 1837 O O . THR A 1 233 ? -15.110 -11.825 4.391 1.00 97.38 233 THR A O 1
ATOM 1840 N N . ARG A 1 234 ? -15.619 -13.178 2.676 1.00 97.19 234 ARG A N 1
ATOM 1841 C CA . ARG A 1 234 ? -14.501 -14.117 2.810 1.00 97.19 234 ARG A CA 1
ATOM 1842 C C . ARG A 1 234 ? -13.231 -13.625 2.111 1.00 97.19 234 ARG A C 1
ATOM 1844 O O . ARG A 1 234 ? -12.340 -14.417 1.828 1.00 97.19 234 ARG A O 1
ATOM 1851 N N . ILE A 1 235 ? -13.098 -12.319 1.850 1.00 97.69 235 ILE A N 1
ATOM 1852 C CA . ILE A 1 235 ? -11.947 -11.751 1.129 1.00 97.69 235 ILE A CA 1
ATOM 1853 C C . ILE A 1 235 ? -10.593 -12.185 1.710 1.00 97.69 235 ILE A C 1
ATOM 1855 O O . ILE A 1 235 ? -9.674 -12.472 0.951 1.00 97.69 235 ILE A O 1
ATOM 1859 N N . LEU A 1 236 ? -10.470 -12.283 3.040 1.00 96.19 236 LEU A N 1
ATOM 1860 C CA . LEU A 1 236 ? -9.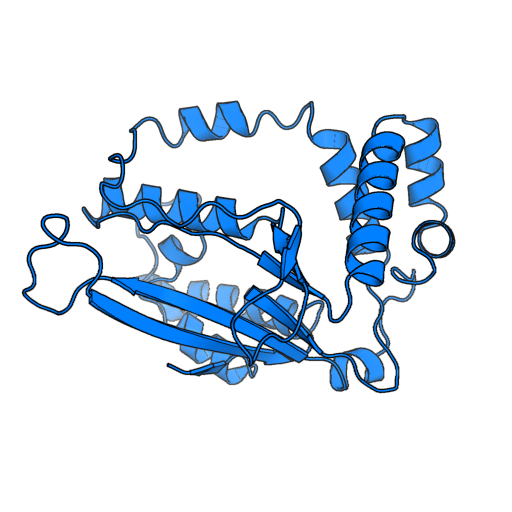232 -12.721 3.692 1.00 96.19 236 LEU A CA 1
ATOM 1861 C C . LEU A 1 236 ? -8.956 -14.216 3.475 1.00 96.19 236 LEU A C 1
ATOM 1863 O O . LEU A 1 236 ? -7.801 -14.597 3.313 1.00 96.19 236 LEU A O 1
ATOM 1867 N N . GLU A 1 237 ? -9.995 -15.052 3.422 1.00 97.38 237 GLU A N 1
ATOM 1868 C CA . GLU A 1 237 ? -9.864 -16.478 3.096 1.00 97.38 237 GLU A CA 1
ATOM 1869 C C . GLU A 1 237 ? -9.416 -16.649 1.643 1.00 97.38 237 GLU A C 1
ATOM 1871 O O . GLU A 1 237 ? -8.477 -17.394 1.373 1.00 97.38 237 GLU A O 1
ATOM 1876 N N . TYR A 1 238 ? -10.016 -15.899 0.712 1.00 97.56 238 TYR A N 1
ATOM 1877 C CA . TYR A 1 238 ? -9.578 -15.894 -0.681 1.00 97.56 238 TYR A CA 1
ATOM 1878 C C . TYR A 1 238 ? -8.125 -15.436 -0.801 1.00 97.56 238 TYR A C 1
ATOM 1880 O O . TYR A 1 238 ? -7.333 -16.111 -1.448 1.00 97.56 238 TYR A O 1
ATOM 1888 N N . LEU A 1 239 ? -7.737 -14.338 -0.147 1.00 97.81 239 LEU A N 1
ATOM 1889 C CA . LEU A 1 239 ? -6.354 -13.845 -0.160 1.00 97.81 239 LEU A CA 1
ATOM 1890 C C . LEU A 1 239 ? -5.365 -14.896 0.360 1.00 97.81 239 LEU A C 1
ATOM 1892 O O . LEU A 1 239 ? -4.309 -15.091 -0.245 1.00 97.81 239 LEU A O 1
ATOM 1896 N N . ASN A 1 240 ? -5.747 -15.640 1.399 1.00 97.44 240 ASN A N 1
ATOM 1897 C CA . ASN A 1 240 ? -4.946 -16.735 1.935 1.00 97.44 240 ASN A CA 1
ATOM 1898 C C . ASN A 1 240 ? -4.690 -17.839 0.891 1.00 97.44 240 ASN A C 1
ATOM 1900 O O . ASN A 1 240 ? -3.569 -18.330 0.785 1.00 97.44 240 ASN A O 1
ATOM 1904 N N . THR A 1 241 ? -5.672 -18.175 0.042 1.00 97.00 241 THR A N 1
ATOM 1905 C CA . THR A 1 241 ? -5.468 -19.160 -1.048 1.00 97.00 241 THR A CA 1
ATOM 1906 C C . THR A 1 241 ? -4.444 -18.717 -2.100 1.00 97.00 241 THR A C 1
ATOM 1908 O O . THR A 1 241 ? -3.868 -19.560 -2.783 1.00 97.00 241 THR A O 1
ATOM 1911 N N . PHE A 1 242 ? -4.163 -17.414 -2.193 1.00 96.44 242 PHE A N 1
ATOM 1912 C CA . PHE A 1 242 ? -3.120 -16.839 -3.049 1.00 96.44 242 PHE A CA 1
ATOM 1913 C C . PHE A 1 242 ? -1.810 -16.551 -2.293 1.00 96.44 242 PHE A C 1
ATOM 1915 O O . PHE A 1 242 ? -0.937 -15.849 -2.805 1.00 96.44 242 PHE A O 1
ATOM 1922 N N . GLY A 1 243 ? -1.659 -17.078 -1.074 1.00 96.44 243 GLY A N 1
ATOM 1923 C CA . GLY A 1 243 ? -0.450 -16.924 -0.267 1.00 96.44 243 GLY A CA 1
ATOM 1924 C C . GLY A 1 243 ? -0.319 -15.569 0.427 1.00 96.44 243 GLY A C 1
ATOM 1925 O O . GLY A 1 243 ? 0.776 -15.232 0.867 1.00 96.44 243 GLY A O 1
ATOM 1926 N N . ILE A 1 244 ? -1.403 -14.789 0.524 1.00 98.12 244 ILE A N 1
ATOM 1927 C CA . ILE A 1 244 ? -1.438 -13.553 1.315 1.00 98.12 244 ILE A CA 1
ATOM 1928 C C . ILE A 1 244 ? -2.010 -13.879 2.697 1.00 98.12 244 ILE A C 1
ATOM 1930 O O . ILE A 1 244 ? -3.218 -14.063 2.855 1.00 98.12 244 ILE A O 1
ATOM 1934 N N . THR A 1 245 ? -1.134 -13.973 3.693 1.00 97.56 245 THR A N 1
ATOM 1935 C CA . THR A 1 245 ? -1.452 -14.473 5.036 1.00 97.56 245 THR A CA 1
ATOM 1936 C C . THR A 1 245 ? -1.381 -13.367 6.082 1.00 97.56 245 THR A C 1
ATOM 1938 O O . THR A 1 245 ? -0.732 -12.343 5.879 1.00 97.56 245 THR A O 1
ATOM 1941 N N . TYR A 1 246 ? -2.055 -13.570 7.216 1.00 96.31 246 TYR A N 1
ATOM 1942 C CA . TYR A 1 246 ? -2.113 -12.615 8.322 1.00 96.31 246 TYR A CA 1
ATOM 1943 C C . TYR A 1 246 ? -1.827 -13.335 9.641 1.00 96.31 246 TYR A C 1
ATOM 1945 O O . TYR A 1 246 ? -2.481 -14.327 9.956 1.00 96.31 246 TYR A O 1
ATOM 1953 N N . GLU A 1 247 ? -0.886 -12.814 10.420 1.00 95.25 247 GLU A N 1
ATOM 1954 C CA . GLU A 1 247 ? -0.488 -13.338 11.731 1.00 95.25 247 GLU A CA 1
ATOM 1955 C C . GLU A 1 247 ? -0.590 -12.229 12.783 1.00 95.25 247 GLU A C 1
ATOM 1957 O O . GLU A 1 247 ? -0.203 -11.093 12.506 1.00 95.25 247 GLU A O 1
ATOM 1962 N N . ILE A 1 248 ? -1.126 -12.547 13.966 1.00 89.19 248 ILE A N 1
ATOM 1963 C CA . ILE A 1 248 ? -1.267 -11.643 15.127 1.00 89.19 248 ILE A CA 1
ATOM 1964 C C . ILE A 1 248 ? -0.249 -12.040 16.198 1.00 89.19 248 ILE A C 1
ATOM 1966 O O . ILE A 1 248 ? -0.092 -13.263 16.399 1.00 89.19 248 ILE A O 1
#

Radius of gyration: 19.98 Å; chains: 1; bounding box: 49×40×53 Å

Sequence (248 aa):
FLLSHRGPSGYSFSAATYQTLILGMSSTKEDNLGEIRRTIMPKSLPDPKFKLPSRSALWRVPESILRGWAMMFSGSDKSIVQRSQYYDYVVNGKKPVQLATYFTLGSLSSALMLAIWMKSLSLLSQFELTRRFLQKYPEQFSFNMFKIAGPTKQQMDEASFEYFFFGQGWGRGEAVDEQKPTKSTTVVCRGPDPGYIASSACVATAALAVLDDREKMPRRGGVYTTASAFRETRILEYLNTFGITYEI

Secondary structure (DSSP, 8-state):
-EEEE-BTTB--EEHHHHHHHHHHHHHTTT--HHHHHHHH--SPPPPPSSPPPP--SEEE---TTT-SEEEE--SSHHHHHHHHHHHHHHHH-PPPPP---EEEES-HHHHHHHHHHHHHHHHHHTSHHHHHHHHH-HHHHTTTSEETT---HHHHHT-EEEEEEEEEE--TTS-BTTB---EEEEEEEEEE-TTTHHHHHHHHHHHHHHHHSGGGS-SS-S---HHHHSTTSSHHHHHHHTT-EEE-

Organism: NCBI:txid1538716

Foldseek 3Di:
DKDKDWDPVGFAFALVVVLVLLVCLQCVVPPCVVVVCCVVLVDDADDALDDDDDDDQWDADPPPVQQFIKGFDPDCVQVLLVVLLSCCCVPVVDHRDDDTDIYGDNDPVVVVVVVVLSVVSSVLSNDPVSVVVCSVCVCVSVVNRHDNVGTDPVRQQRMKMKDKDKDFADDVPDDGSPDGGDDIDIKIKIATRPRPLLVVLLVVLVVCQCPVVVVVAPPDDDDHRCCNGPVRTCSQVSSVVSVTDMDD

InterPro domains:
  IPR051276 Saccharopine dehydrogenase-like oxidoreductase [PTHR12286] (5-247)

pLDDT: mean 92.6, std 4.34, range [74.25, 98.12]